Protein AF-F2TGW9-F1 (afdb_monomer)

Foldseek 3Di:
DLDPLLLLVLLVVLLCPDPLADDDPDDDRDDDCQDFVNVVVCVVPDDLQDAPCVVVVVVCVVVVNDDDPPPPDPDDDDDDDDDDDDDPPDPDPDPDPLDADDPPPPDPLPDPQVLVVLLPDDFKDQALVRVLVVQCPDPVLVLFDPSSSVSSSVGQWDADPNRMIGGSRDSSSVSSVRWAFVVHDPPDDDDPQNVPPDPDDSHDPRTDHRVSVVVLVCQLQAAAQEEAEFAPDCPEPCRHPVNCCSRQVNHQCHDNRNNGVVVPSYYYDYDHFPYGPCSTNPSNSSSVVVSNVNSVPVDDD

Radius of gyration: 20.8 Å; Cα contacts (8 Å, |Δi|>4): 393; chains: 1; bounding box: 52×55×51 Å

Mean predicted aligned error: 9.49 Å

Organism: Ajellomyces dermatitidis (strain ATCC 18188 / CBS 674.68) (NCBI:txid653446)

Sequence (301 aa):
MGSTKESYEPFFADVLSNPLTPPIHAIWAPDIANHGQSFQVNEDEIGDEHHWFDRAHDIMTKLGLRAPPASRSLAPAHFPRHRAHGTRAGDGISLEELKALGVPEQGLVRSTNIGFSVALMRDRWESREAAERHMRRSKYYSQFDPRVLAQTLRYEFRDMPDGSVKLATPRYQQAQLFMRAAPPMKGYPVREDYATRAQESLIAPGFYRGEPAKIKEYLPGIHCKTLYVWTAEDKSMLSTESYRSRVVGKTGTGLGGAGGEGTGQVKEVFVAAGAHALPFLEPRGTAGVVATWLGEELKPS

Solvent-accessible surface area (backbone atoms only — not comparable to full-atom values): 18092 Å² total; per-residue (Å²): 130,90,71,42,55,63,28,44,47,54,19,53,50,36,26,74,69,34,90,46,34,61,93,76,91,77,85,87,73,78,54,50,68,60,27,30,69,36,19,66,77,30,63,92,72,64,78,91,79,81,56,78,65,57,51,54,52,50,52,29,54,74,72,66,52,69,72,78,78,85,72,89,66,95,76,84,83,90,82,82,91,78,82,82,80,86,73,88,70,71,89,71,87,74,90,69,86,78,57,67,94,66,84,65,74,90,81,79,87,77,86,82,55,60,29,57,59,36,52,69,47,88,48,70,33,77,27,63,69,57,41,47,56,51,45,61,69,31,79,79,52,58,57,33,32,71,65,21,40,52,35,31,68,64,57,45,50,37,83,41,98,85,58,25,25,30,41,29,42,46,39,64,55,57,14,40,80,58,38,40,60,45,73,65,56,92,93,56,82,84,51,70,54,69,78,71,40,72,91,73,68,96,51,60,90,57,35,41,76,42,58,49,61,54,52,61,72,47,29,20,51,38,57,61,78,42,80,46,82,37,34,63,38,80,86,24,92,88,40,36,68,78,56,45,55,58,52,58,73,34,28,6,62,36,89,78,22,49,44,10,53,93,66,70,29,32,48,76,50,71,36,91,31,101,45,78,60,39,54,35,45,33,18,59,59,47,17,48,58,50,16,48,49,45,34,65,76,66,54,85,127

Secondary structure (DSSP, 8-state):
----GGGGHHHHHHHHH-TTSPPP-----PPPTTSHHHHHHSTTT--S---HHHHHHHHHHHTT-PPPP-------S------------------------PPPSTT--SS--HHHHHHTS--EESSHHHHHHHHHH-TTTTTS-HHHHHHHHHHSEEE-TTS-EEESS-HHHHHHTT-EESSPPTTS---HHHHT--SS-SSPTTEE--HHHHHHHHGGG--S-EEEEEES-TT-TTS-HHHHHHHHTTTT-STTS--TGGGTSEEEEEE--SSS-HHHH-HHHHHHHHHHHHHHHT---

Nearest PDB structures (foldseek):
  7dbi-assembly1_D  TM=7.508E-01  e=6.065E-12  Penicillium brevicompactum
  7dbl-assembly1_B  TM=7.425E-01  e=1.200E-11  Penicillium brevicompactum
  7dbl-assembly2_D  TM=7.468E-01  e=2.511E-11  Penicillium brevicompactum
  2y6v-assembly1_A  TM=6.708E-01  e=2.295E-06  Saccharomyces cerevisiae
  2y6v-assembly1_B  TM=6.570E-01  e=7.151E-06  Saccharomyces cerevisiae

Structure (mmCIF, N/CA/C/O backbone):
data_AF-F2TGW9-F1
#
_entry.id   AF-F2TGW9-F1
#
loop_
_atom_site.group_PDB
_atom_site.id
_atom_site.type_symbol
_atom_site.label_atom_id
_atom_site.label_alt_id
_atom_site.label_comp_id
_atom_site.label_asym_id
_atom_site.label_entity_id
_atom_site.label_seq_id
_atom_site.pdbx_PDB_ins_code
_atom_site.Cartn_x
_atom_site.Cartn_y
_atom_site.Cartn_z
_atom_site.occupancy
_atom_site.B_iso_or_equiv
_atom_site.auth_seq_id
_atom_site.auth_comp_id
_atom_site.auth_asym_id
_atom_site.auth_atom_id
_atom_site.pdbx_PDB_model_num
ATOM 1 N N . MET A 1 1 ? 8.415 -4.585 -6.786 1.00 53.94 1 MET A N 1
ATOM 2 C CA . MET A 1 1 ? 7.638 -4.719 -5.541 1.00 53.94 1 MET A CA 1
ATOM 3 C C . MET A 1 1 ? 6.454 -5.597 -5.883 1.00 53.94 1 MET A C 1
ATOM 5 O O . MET A 1 1 ? 5.859 -5.356 -6.923 1.00 53.94 1 MET A O 1
ATOM 9 N N . GLY A 1 2 ? 6.198 -6.643 -5.097 1.00 53.03 2 GLY A N 1
ATOM 10 C CA . GLY A 1 2 ? 5.069 -7.551 -5.312 1.00 53.03 2 GLY A CA 1
ATOM 11 C C . GLY A 1 2 ? 3.818 -6.894 -4.763 1.00 53.03 2 GLY A C 1
ATOM 12 O O . GLY A 1 2 ? 3.639 -6.867 -3.550 1.00 53.03 2 GLY A O 1
ATOM 13 N N . SER A 1 3 ? 3.031 -6.258 -5.617 1.00 64.62 3 SER A N 1
ATOM 14 C CA . SER A 1 3 ? 1.910 -5.406 -5.202 1.00 64.62 3 SER A CA 1
ATOM 15 C C . SER A 1 3 ? 0.720 -5.489 -6.153 1.00 64.62 3 SER A C 1
ATOM 17 O O . SER A 1 3 ? -0.140 -4.613 -6.135 1.00 64.62 3 SER A O 1
ATOM 19 N N . THR A 1 4 ? 0.659 -6.542 -6.966 1.00 84.56 4 THR A N 1
ATOM 20 C CA . THR A 1 4 ? -0.590 -6.975 -7.597 1.00 84.56 4 THR A CA 1
ATOM 21 C C . THR A 1 4 ? -1.661 -7.222 -6.537 1.00 84.56 4 THR A C 1
ATOM 23 O O . THR A 1 4 ? -1.374 -7.720 -5.442 1.00 84.56 4 THR A O 1
ATOM 26 N N . LYS A 1 5 ? -2.905 -6.840 -6.841 1.00 88.94 5 LYS A N 1
ATOM 27 C CA . LYS A 1 5 ? -4.049 -7.028 -5.936 1.00 88.94 5 LYS A CA 1
ATOM 28 C C . LYS A 1 5 ? -4.193 -8.483 -5.466 1.00 88.94 5 LYS A C 1
ATOM 30 O O . LYS A 1 5 ? -4.553 -8.713 -4.315 1.00 88.94 5 LYS A O 1
ATOM 35 N N . GLU A 1 6 ? -3.846 -9.458 -6.306 1.00 93.50 6 GLU A N 1
ATOM 36 C CA . GLU A 1 6 ? -3.958 -10.889 -6.018 1.00 93.50 6 GLU A CA 1
ATOM 37 C C . GLU A 1 6 ? -3.010 -11.345 -4.899 1.00 93.50 6 GLU A C 1
ATOM 39 O O . GLU A 1 6 ? -3.312 -12.290 -4.171 1.00 93.50 6 GLU A O 1
ATOM 44 N N . SER A 1 7 ? -1.897 -10.638 -4.671 1.00 91.62 7 SER A N 1
ATOM 45 C CA . SER A 1 7 ? -1.008 -10.912 -3.533 1.00 91.62 7 SER A CA 1
ATOM 46 C C . SER A 1 7 ? -1.682 -10.690 -2.172 1.00 91.62 7 SER A C 1
ATOM 48 O O . SER A 1 7 ? -1.202 -11.212 -1.168 1.00 91.62 7 SER A O 1
ATOM 50 N N . TYR A 1 8 ? -2.809 -9.972 -2.119 1.00 92.38 8 TYR A N 1
ATOM 51 C CA . TYR A 1 8 ? -3.613 -9.807 -0.904 1.00 92.38 8 TYR A CA 1
ATOM 52 C C . TYR A 1 8 ? -4.640 -10.932 -0.692 1.00 92.38 8 TYR A C 1
ATOM 54 O O . TYR A 1 8 ? -5.219 -11.018 0.392 1.00 92.38 8 TYR A O 1
ATOM 62 N N . GLU A 1 9 ? -4.873 -11.814 -1.674 1.00 94.94 9 GLU A N 1
ATOM 63 C CA . GLU A 1 9 ? -5.861 -12.900 -1.559 1.00 94.94 9 GLU A CA 1
ATOM 64 C C . GLU A 1 9 ? -5.664 -13.780 -0.315 1.00 94.94 9 GLU A C 1
ATOM 66 O O . GLU A 1 9 ? -6.662 -14.073 0.343 1.00 94.94 9 GLU A O 1
ATOM 71 N N . PRO A 1 10 ? -4.435 -14.174 0.086 1.00 97.06 10 PRO A N 1
ATOM 72 C CA . PRO A 1 10 ? -4.249 -14.971 1.299 1.00 97.06 10 PRO A CA 1
ATOM 73 C C . PRO A 1 10 ? -4.684 -14.242 2.573 1.00 97.06 10 PRO A C 1
ATOM 75 O O . PRO A 1 10 ? -5.285 -14.860 3.447 1.00 97.06 10 PRO A O 1
ATOM 78 N N . PHE A 1 11 ? -4.430 -12.933 2.661 1.00 95.38 11 PHE A N 1
ATOM 79 C CA . PHE A 1 11 ? -4.911 -12.106 3.767 1.00 95.38 11 PHE A CA 1
ATOM 80 C C . PHE A 1 11 ? -6.444 -12.053 3.786 1.00 95.38 11 PHE A C 1
ATOM 82 O O . PHE A 1 11 ? -7.049 -12.309 4.825 1.00 95.38 11 PHE A O 1
ATOM 89 N N . PHE A 1 12 ? -7.089 -11.798 2.642 1.00 94.81 12 PHE A N 1
ATOM 90 C CA . PHE A 1 12 ? -8.553 -11.771 2.568 1.00 94.81 12 PHE A CA 1
ATOM 91 C C . PHE A 1 12 ? -9.186 -13.133 2.868 1.00 94.81 12 PHE A C 1
ATOM 93 O O . PHE A 1 12 ? -10.204 -13.190 3.555 1.00 94.81 12 PHE A O 1
ATOM 100 N N . ALA A 1 13 ? -8.578 -14.228 2.408 1.00 97.12 13 ALA A N 1
ATOM 101 C CA . ALA A 1 13 ? -9.020 -15.581 2.729 1.00 97.12 13 ALA A CA 1
ATOM 102 C C . ALA A 1 13 ? -8.954 -15.845 4.243 1.00 97.12 13 ALA A C 1
ATOM 104 O O . ALA A 1 13 ? -9.907 -16.371 4.822 1.00 97.12 13 ALA A O 1
ATOM 105 N N . ASP A 1 14 ? -7.870 -15.425 4.900 1.00 97.31 14 ASP A N 1
ATOM 106 C CA . ASP A 1 14 ? -7.730 -15.554 6.350 1.00 97.31 14 ASP A CA 1
ATOM 107 C C . ASP A 1 14 ? -8.755 -14.672 7.097 1.00 97.31 14 ASP A C 1
ATOM 109 O O . ASP A 1 14 ? -9.332 -15.135 8.079 1.00 97.31 14 ASP A O 1
ATOM 113 N N . VAL A 1 15 ? -9.067 -13.457 6.614 1.00 94.12 15 VAL A N 1
ATOM 114 C CA . VAL A 1 15 ? -10.134 -12.607 7.189 1.00 94.12 15 VAL A CA 1
ATOM 115 C C . VAL A 1 15 ? -11.498 -13.285 7.057 1.00 94.12 15 VAL A C 1
ATOM 117 O O . VAL A 1 15 ? -12.213 -13.413 8.045 1.00 94.12 15 VAL A O 1
ATOM 120 N N . LEU A 1 16 ? -11.858 -13.755 5.861 1.00 94.69 16 LEU A N 1
ATOM 121 C CA . LEU A 1 16 ? -13.160 -14.378 5.586 1.00 94.69 16 LEU A CA 1
ATOM 122 C C . LEU A 1 16 ? -13.377 -15.688 6.352 1.00 94.69 16 LEU A C 1
ATOM 124 O O . LEU A 1 16 ? -14.510 -16.026 6.680 1.00 94.69 16 LEU A O 1
ATOM 128 N N . SER A 1 17 ? -12.304 -16.432 6.625 1.00 96.88 17 SER A N 1
ATOM 129 C CA . SER A 1 17 ? -12.369 -17.689 7.381 1.00 96.88 17 SER A CA 1
ATOM 130 C C . SER A 1 17 ? -12.358 -17.504 8.901 1.00 96.88 17 SER A C 1
ATOM 132 O O . SER A 1 17 ? -12.594 -18.465 9.635 1.00 96.88 17 SER A O 1
ATOM 134 N N . ASN A 1 18 ? -12.072 -16.295 9.393 1.00 97.06 18 ASN A N 1
ATOM 135 C CA . ASN A 1 18 ? -11.976 -16.046 10.822 1.00 97.06 18 ASN A CA 1
ATOM 136 C C . ASN A 1 18 ? -13.379 -15.984 11.460 1.00 97.06 18 ASN A C 1
ATOM 138 O O . ASN A 1 18 ? -14.214 -15.199 11.012 1.00 97.06 18 ASN A O 1
ATOM 142 N N . PRO A 1 19 ? -13.650 -16.749 12.535 1.00 95.81 19 PRO A N 1
ATOM 143 C CA . PRO A 1 19 ? -14.971 -16.803 13.167 1.00 95.81 19 PRO A CA 1
ATOM 144 C C . PRO A 1 19 ? -15.419 -15.489 13.824 1.00 95.81 19 PRO A C 1
ATOM 146 O O . PRO A 1 19 ? -16.600 -15.343 14.128 1.00 95.81 19 PRO A O 1
ATOM 149 N N . LEU A 1 20 ? -14.501 -14.550 14.076 1.00 94.38 20 LEU A N 1
ATOM 150 C CA . LEU A 1 20 ? -14.826 -13.222 14.604 1.00 94.38 20 LEU A CA 1
ATOM 151 C C . LEU A 1 20 ? -15.256 -12.245 13.506 1.00 94.38 20 LEU A C 1
ATOM 153 O O . LEU A 1 20 ? -15.840 -11.208 13.816 1.00 94.38 20 LEU A O 1
ATOM 157 N N . THR A 1 21 ? -14.982 -12.558 12.239 1.00 91.31 21 THR A N 1
ATOM 158 C CA . THR A 1 21 ? -15.312 -11.675 11.124 1.00 91.31 21 THR A CA 1
ATOM 159 C C . THR A 1 21 ? -16.830 -11.638 10.919 1.00 91.31 21 THR A C 1
ATOM 161 O O . THR A 1 21 ? -17.446 -12.683 10.694 1.00 91.31 21 THR A O 1
ATOM 164 N N . PRO A 1 22 ? -17.462 -10.451 10.966 1.00 88.81 22 PRO A N 1
ATOM 165 C CA . PRO A 1 22 ? -18.878 -10.311 10.650 1.00 88.81 22 PRO A CA 1
ATOM 166 C C . PRO A 1 22 ? -19.139 -10.641 9.169 1.00 88.81 22 PRO A C 1
ATOM 168 O O . PRO A 1 22 ? -18.211 -10.608 8.361 1.00 88.81 22 PRO A O 1
ATOM 171 N N . PRO A 1 23 ? -20.390 -10.926 8.764 1.00 88.44 23 PRO A N 1
ATOM 172 C CA . PRO A 1 23 ? -20.702 -11.229 7.369 1.00 88.44 23 PRO A CA 1
ATOM 173 C C . PRO A 1 23 ? -20.221 -10.132 6.405 1.00 88.44 23 PRO A C 1
ATOM 175 O O . PRO A 1 23 ? -20.710 -9.003 6.433 1.00 88.44 23 PRO A O 1
ATOM 178 N N . ILE A 1 24 ? -19.281 -10.479 5.522 1.00 85.06 24 ILE A N 1
ATOM 179 C CA . ILE A 1 24 ? -18.771 -9.586 4.476 1.00 85.06 24 ILE A CA 1
ATOM 180 C C . ILE A 1 24 ? -19.593 -9.801 3.204 1.00 85.06 24 ILE A C 1
ATOM 182 O O . ILE A 1 24 ? -19.624 -10.898 2.652 1.00 85.06 24 ILE A O 1
ATOM 186 N N . HIS A 1 25 ? -20.247 -8.743 2.719 1.00 85.38 25 HIS A N 1
ATOM 187 C CA . HIS A 1 25 ? -21.047 -8.804 1.492 1.00 85.38 25 HIS A CA 1
ATOM 188 C C . HIS A 1 25 ? -20.189 -8.805 0.219 1.00 85.38 25 HIS A C 1
ATOM 190 O O . HIS A 1 25 ? -20.498 -9.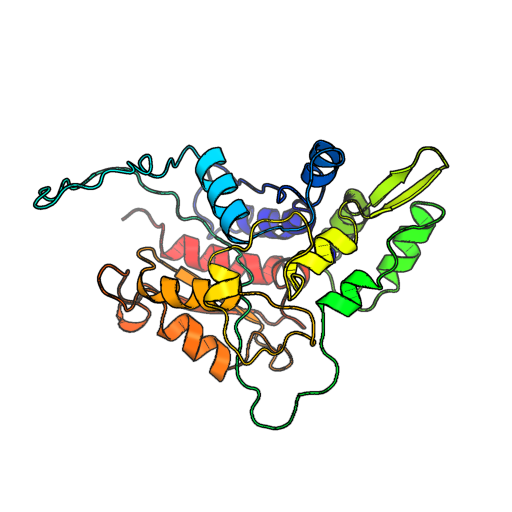509 -0.738 1.00 85.38 25 HIS A O 1
ATOM 196 N N . ALA A 1 26 ? -19.127 -7.998 0.194 1.00 84.75 26 ALA A N 1
ATOM 197 C CA . ALA A 1 26 ? -18.250 -7.858 -0.960 1.00 84.75 26 ALA A CA 1
ATOM 198 C C . ALA A 1 26 ? -16.854 -7.388 -0.537 1.00 84.75 26 ALA A C 1
ATOM 200 O O . ALA A 1 26 ? -16.713 -6.628 0.421 1.00 84.75 26 ALA A O 1
ATOM 201 N N . ILE A 1 27 ? -15.842 -7.794 -1.305 1.00 83.31 27 ILE A N 1
ATOM 202 C CA . ILE A 1 27 ? -14.477 -7.266 -1.236 1.00 83.31 27 ILE A CA 1
ATOM 203 C C . ILE A 1 27 ? -14.155 -6.663 -2.602 1.00 83.31 27 ILE A C 1
ATOM 205 O O . ILE A 1 27 ? -14.292 -7.328 -3.628 1.00 83.31 27 ILE A O 1
ATOM 209 N N . TRP A 1 28 ? -13.718 -5.405 -2.610 1.00 83.88 28 TRP A N 1
ATOM 210 C CA . TRP A 1 28 ? -13.276 -4.705 -3.814 1.00 83.88 28 TRP A CA 1
ATOM 211 C C . TRP A 1 28 ? -11.774 -4.445 -3.718 1.00 83.88 28 TRP A C 1
ATOM 213 O O . TRP A 1 28 ? -11.335 -3.708 -2.840 1.00 83.88 28 TRP A O 1
ATOM 223 N N . ALA A 1 29 ? -10.992 -5.023 -4.630 1.00 85.31 29 ALA A N 1
ATOM 224 C CA . ALA A 1 29 ? -9.537 -4.864 -4.675 1.00 85.31 29 ALA A CA 1
ATOM 225 C C . ALA A 1 29 ? -9.087 -4.394 -6.072 1.00 85.31 29 ALA A C 1
ATOM 227 O O . ALA A 1 29 ? -8.667 -5.212 -6.885 1.00 85.31 29 ALA A O 1
ATOM 228 N N . PRO A 1 30 ? -9.242 -3.105 -6.425 1.00 85.88 30 PRO A N 1
ATOM 229 C CA . PRO A 1 30 ? -8.815 -2.600 -7.727 1.00 85.88 30 PRO A CA 1
ATOM 230 C C . PRO A 1 30 ? -7.295 -2.381 -7.797 1.00 85.88 30 PRO A C 1
ATOM 232 O O . PRO A 1 30 ? -6.677 -1.892 -6.848 1.00 85.88 30 PRO A O 1
ATOM 235 N N . ASP A 1 31 ? -6.704 -2.658 -8.961 1.00 87.50 31 ASP A N 1
ATOM 236 C CA . ASP A 1 31 ? -5.364 -2.164 -9.293 1.00 87.50 31 ASP A CA 1
ATOM 237 C C . ASP A 1 31 ? -5.425 -0.654 -9.583 1.00 87.50 31 ASP A C 1
ATOM 239 O O . ASP A 1 31 ? -6.366 -0.178 -10.224 1.00 87.50 31 ASP A O 1
ATOM 243 N N . ILE A 1 32 ? -4.399 0.098 -9.165 1.00 86.81 32 ILE A N 1
ATOM 244 C CA . ILE A 1 32 ? -4.218 1.507 -9.581 1.00 86.81 32 ILE A CA 1
ATOM 245 C C . ILE A 1 32 ? -4.069 1.560 -11.096 1.00 86.81 32 ILE A C 1
ATOM 247 O O . ILE A 1 32 ? -3.494 0.636 -11.659 1.00 86.81 32 ILE A O 1
ATOM 251 N N . ALA A 1 33 ? -4.474 2.657 -11.739 1.00 89.88 33 ALA A N 1
ATOM 252 C CA . ALA A 1 33 ? -4.347 2.866 -13.183 1.00 89.88 33 ALA A CA 1
ATOM 253 C C . ALA A 1 33 ? -2.997 2.418 -13.787 1.00 89.88 33 ALA A C 1
ATOM 255 O O . ALA A 1 33 ? -2.982 1.853 -14.876 1.00 89.88 33 ALA A O 1
ATOM 256 N N . ASN A 1 34 ? -1.879 2.602 -13.077 1.00 90.00 34 ASN A N 1
ATOM 257 C CA . ASN A 1 34 ? -0.539 2.225 -13.536 1.00 90.00 34 ASN A CA 1
ATOM 258 C C . ASN A 1 34 ? 0.051 0.958 -12.904 1.00 90.00 34 ASN A C 1
ATOM 260 O O . ASN A 1 34 ? 1.260 0.754 -13.000 1.00 90.00 34 ASN A O 1
ATOM 264 N N . HIS A 1 35 ? -0.759 0.129 -12.246 1.00 89.94 35 HIS A N 1
ATOM 265 C CA . HIS A 1 35 ? -0.331 -1.114 -11.601 1.00 89.94 35 HIS A CA 1
ATOM 266 C C . HIS A 1 35 ? -1.027 -2.340 -12.191 1.00 89.94 35 HIS A C 1
ATOM 268 O O . HIS A 1 35 ? -2.149 -2.262 -12.688 1.00 89.94 35 HIS A O 1
ATOM 274 N N . GLY A 1 36 ? -0.347 -3.483 -12.111 1.00 91.06 36 GLY A N 1
ATOM 275 C CA . GLY A 1 36 ? -0.908 -4.802 -12.381 1.00 91.06 36 GLY A CA 1
ATOM 276 C C . GLY A 1 36 ? -1.614 -4.890 -13.731 1.00 91.06 36 GLY A C 1
ATOM 277 O O . GLY A 1 36 ? -1.047 -4.558 -14.773 1.00 91.06 36 GLY A O 1
ATOM 278 N N . GLN A 1 37 ? -2.863 -5.348 -13.707 1.00 92.31 37 GLN A N 1
ATOM 279 C CA . GLN A 1 37 ? -3.674 -5.490 -14.916 1.00 92.31 37 GLN A CA 1
ATOM 280 C C . GLN A 1 37 ? -4.167 -4.142 -15.451 1.00 92.31 37 GLN A C 1
ATOM 282 O O . GLN A 1 37 ? -4.285 -3.984 -16.663 1.00 92.31 37 GLN A O 1
ATOM 287 N N . SER A 1 38 ? -4.407 -3.158 -14.579 1.00 92.75 38 SER A N 1
ATOM 288 C CA . SER A 1 38 ? -4.806 -1.809 -15.002 1.00 92.75 38 SER A CA 1
ATOM 289 C C . SER A 1 38 ? -3.739 -1.157 -15.882 1.00 92.75 38 SER A C 1
ATOM 291 O O . SER A 1 38 ? -4.083 -0.567 -16.900 1.00 92.75 38 SER A O 1
ATOM 293 N N . PHE A 1 39 ? -2.448 -1.337 -15.567 1.00 92.44 39 PHE A N 1
ATOM 294 C CA . PHE A 1 39 ? -1.375 -0.845 -16.437 1.00 92.44 39 PHE A CA 1
ATOM 295 C C . PHE A 1 39 ? -1.469 -1.428 -17.851 1.00 92.44 39 PHE A C 1
ATOM 297 O O . PHE A 1 39 ? -1.282 -0.697 -18.810 1.00 92.44 39 PHE A O 1
ATOM 304 N N . GLN A 1 40 ? -1.765 -2.723 -17.990 1.00 92.00 40 GLN A N 1
ATOM 305 C CA . GLN A 1 40 ? -1.819 -3.377 -19.304 1.00 92.00 40 GLN A CA 1
ATOM 306 C C . GLN A 1 40 ? -2.934 -2.806 -20.180 1.00 92.00 40 GLN A C 1
ATOM 308 O O . GLN A 1 40 ? -2.757 -2.670 -21.383 1.00 92.00 40 GLN A O 1
ATOM 313 N N . VAL A 1 41 ? -4.072 -2.458 -19.575 1.00 94.44 41 VAL A N 1
ATOM 314 C CA . VAL A 1 41 ? -5.188 -1.825 -20.290 1.00 94.44 41 VAL A CA 1
ATOM 315 C C . VAL A 1 41 ? -4.869 -0.371 -20.645 1.00 94.44 41 VAL A C 1
ATOM 317 O O . VAL A 1 41 ? -5.320 0.114 -21.674 1.00 94.44 41 VAL A O 1
ATOM 320 N N . ASN A 1 42 ? -4.068 0.305 -19.820 1.00 94.94 42 ASN A N 1
ATOM 321 C CA . ASN A 1 42 ? -3.725 1.715 -19.992 1.00 94.94 42 ASN A CA 1
ATOM 322 C C . ASN A 1 42 ? -2.364 1.936 -20.671 1.00 94.94 42 ASN A C 1
ATOM 324 O O . ASN A 1 42 ? -1.909 3.073 -20.715 1.00 94.94 42 ASN A O 1
ATOM 328 N N . GLU A 1 43 ? -1.674 0.896 -21.152 1.00 92.62 43 GLU A N 1
ATOM 329 C CA . GLU A 1 43 ? -0.256 0.990 -21.545 1.00 92.62 43 GLU A CA 1
ATOM 330 C C . GLU A 1 43 ? -0.006 2.072 -22.608 1.00 92.62 43 GLU A C 1
ATOM 332 O O . GLU A 1 43 ? 1.007 2.767 -22.538 1.00 92.62 43 GLU A O 1
ATOM 337 N N . ASP A 1 44 ? -0.959 2.265 -23.520 1.00 94.00 44 ASP A N 1
ATOM 338 C CA . ASP A 1 44 ? -0.876 3.244 -24.610 1.00 94.00 44 ASP A CA 1
ATOM 339 C C . ASP A 1 44 ? -1.310 4.671 -24.209 1.00 94.00 44 ASP A C 1
ATOM 341 O O . ASP A 1 44 ? -1.083 5.620 -24.961 1.00 94.00 44 ASP A O 1
ATOM 345 N N . GLU A 1 45 ? -1.921 4.847 -23.032 1.00 92.38 45 GLU A N 1
ATOM 346 C CA . GLU A 1 45 ? -2.488 6.127 -22.568 1.00 92.38 45 GLU A CA 1
ATOM 347 C C . GLU A 1 45 ? -1.846 6.653 -21.274 1.00 92.38 45 GLU A C 1
ATOM 349 O O . GLU A 1 45 ? -1.937 7.844 -20.962 1.00 92.38 45 GLU A O 1
ATOM 354 N N . ILE A 1 46 ? -1.216 5.777 -20.489 1.00 90.75 46 ILE A N 1
ATOM 355 C CA . ILE A 1 46 ? -0.747 6.087 -19.142 1.00 90.75 46 ILE A CA 1
ATOM 356 C C . ILE A 1 46 ? 0.424 7.080 -19.175 1.00 90.75 46 ILE A C 1
ATOM 358 O O . ILE A 1 46 ? 1.445 6.864 -19.824 1.00 90.75 46 ILE A O 1
ATOM 362 N N . GLY A 1 47 ? 0.275 8.190 -18.451 1.00 87.44 47 GLY A N 1
ATOM 363 C CA . GLY A 1 47 ? 1.302 9.229 -18.360 1.00 87.44 47 GLY A CA 1
ATOM 364 C C . GLY A 1 47 ? 2.397 8.930 -17.332 1.00 87.44 47 GLY A C 1
ATOM 365 O O . GLY A 1 47 ? 2.424 7.880 -16.690 1.00 87.44 47 GLY A O 1
ATOM 366 N N . ASP A 1 48 ? 3.282 9.906 -17.121 1.00 82.81 48 ASP A N 1
ATOM 367 C CA . ASP A 1 48 ? 4.411 9.789 -16.184 1.00 82.81 48 ASP A CA 1
ATOM 368 C C . ASP A 1 48 ? 4.238 10.577 -14.870 1.00 82.81 48 ASP A C 1
ATOM 370 O O . ASP A 1 48 ? 5.151 10.643 -14.041 1.00 82.81 48 ASP A O 1
ATOM 374 N N . GLU A 1 49 ? 3.077 11.205 -14.659 1.00 79.75 49 GLU A N 1
ATOM 375 C CA . GLU A 1 49 ? 2.798 12.042 -13.485 1.00 79.75 49 GLU A CA 1
ATOM 376 C C . GLU A 1 49 ? 1.586 11.564 -12.673 1.00 79.75 49 GLU A C 1
ATOM 378 O O . GLU A 1 49 ? 0.585 12.272 -12.517 1.00 79.75 49 GLU A O 1
ATOM 383 N N . HIS A 1 50 ? 1.708 10.366 -12.100 1.00 80.19 50 HIS A N 1
ATOM 384 C CA . HIS A 1 50 ? 0.714 9.799 -11.188 1.00 80.19 50 HIS A CA 1
ATOM 385 C C . HIS A 1 50 ? 0.642 10.547 -9.859 1.00 80.19 50 HIS A C 1
ATOM 387 O O . HIS A 1 50 ? 1.657 10.701 -9.166 1.00 80.19 50 HIS A O 1
ATOM 393 N N . HIS A 1 51 ? -0.571 10.916 -9.449 1.00 81.69 51 HIS A N 1
ATOM 394 C CA . HIS A 1 51 ? -0.855 11.548 -8.165 1.00 81.69 51 HIS A CA 1
ATOM 395 C C . HIS A 1 51 ? -1.631 10.588 -7.248 1.00 81.69 51 HIS A C 1
ATOM 397 O O . HIS A 1 51 ? -2.542 9.898 -7.700 1.00 81.69 51 HIS A O 1
ATOM 403 N N . TRP A 1 52 ? -1.285 10.509 -5.956 1.00 82.19 52 TRP A N 1
ATOM 404 C CA . TRP A 1 52 ? -1.884 9.493 -5.063 1.00 82.19 52 TRP A CA 1
ATOM 405 C C . TRP A 1 52 ? -3.395 9.677 -4.888 1.00 82.19 52 TRP A C 1
ATOM 407 O O . TRP A 1 52 ? -4.122 8.697 -4.756 1.00 82.19 52 TRP A O 1
ATOM 417 N N . PHE A 1 53 ? -3.875 10.920 -4.941 1.00 83.38 53 PHE A N 1
ATOM 418 C CA . PHE A 1 53 ? -5.302 11.212 -4.809 1.00 83.38 53 PHE A CA 1
ATOM 419 C C . PHE A 1 53 ? -6.122 10.834 -6.051 1.00 83.38 53 PHE A C 1
ATOM 421 O O . PHE A 1 53 ? -7.329 10.652 -5.921 1.00 83.38 53 PHE A O 1
ATOM 428 N N . ASP A 1 54 ? -5.498 10.638 -7.221 1.00 83.25 54 ASP A N 1
ATOM 429 C CA . ASP A 1 54 ? -6.213 10.162 -8.416 1.00 83.25 54 ASP A CA 1
ATOM 430 C C . ASP A 1 54 ? -6.803 8.763 -8.139 1.00 83.25 54 ASP A C 1
ATOM 432 O O . ASP A 1 54 ? -7.970 8.506 -8.418 1.00 83.25 54 ASP A O 1
ATOM 436 N N . ARG A 1 55 ? -6.063 7.915 -7.407 1.00 81.38 55 ARG A N 1
ATOM 437 C CA . ARG A 1 55 ? -6.550 6.611 -6.927 1.00 81.38 55 ARG A CA 1
ATOM 438 C C . ARG A 1 55 ? -7.777 6.730 -6.023 1.00 81.38 55 ARG A C 1
ATOM 440 O O . ARG A 1 55 ? -8.699 5.924 -6.126 1.00 81.38 55 ARG A O 1
ATOM 447 N N . ALA A 1 56 ? -7.787 7.706 -5.115 1.00 78.25 56 ALA A N 1
ATOM 448 C CA . ALA A 1 56 ? -8.936 7.930 -4.243 1.00 78.25 56 ALA A CA 1
ATOM 449 C C . ALA A 1 56 ? -10.173 8.296 -5.080 1.00 78.25 56 ALA A C 1
ATOM 451 O O . ALA A 1 56 ? -11.256 7.765 -4.844 1.00 78.25 56 ALA A O 1
ATOM 452 N N . HIS A 1 57 ? -10.009 9.127 -6.114 1.00 82.12 57 HIS A N 1
ATOM 453 C CA . HIS A 1 57 ? -11.083 9.444 -7.056 1.00 82.12 57 HIS A CA 1
ATOM 454 C C . HIS A 1 57 ? -11.554 8.227 -7.865 1.00 82.12 57 HIS A C 1
ATOM 456 O O . HIS A 1 57 ? -12.766 8.064 -8.041 1.00 82.12 57 HIS A O 1
ATOM 462 N N . ASP A 1 58 ? -10.644 7.349 -8.294 1.00 83.19 58 ASP A N 1
ATOM 463 C CA . ASP A 1 58 ? -10.984 6.103 -8.992 1.00 83.19 58 ASP A CA 1
ATOM 464 C C . ASP A 1 58 ? -11.827 5.177 -8.107 1.00 83.19 58 ASP A C 1
ATOM 466 O O . ASP A 1 58 ? -12.870 4.680 -8.537 1.00 83.19 58 ASP A O 1
ATOM 470 N N . ILE A 1 59 ? -11.422 4.987 -6.845 1.00 78.75 59 ILE A N 1
ATOM 471 C CA . ILE A 1 59 ? -12.153 4.167 -5.867 1.00 78.75 59 ILE A CA 1
ATOM 472 C C . ILE A 1 59 ? -13.544 4.752 -5.620 1.00 78.75 59 ILE A C 1
ATOM 474 O O . ILE A 1 59 ? -14.541 4.034 -5.697 1.00 78.75 59 ILE A O 1
ATOM 478 N N . MET A 1 60 ? -13.631 6.059 -5.376 1.00 77.69 60 MET A N 1
ATOM 479 C CA . MET A 1 60 ? -14.904 6.744 -5.146 1.00 77.69 60 MET A CA 1
ATOM 480 C C . MET A 1 60 ? -15.835 6.612 -6.357 1.00 77.69 60 MET A C 1
ATOM 482 O O . MET A 1 60 ? -17.008 6.270 -6.209 1.00 77.69 60 MET A O 1
ATOM 486 N N . THR A 1 61 ? -15.302 6.778 -7.569 1.00 81.00 61 THR A N 1
ATOM 487 C CA . THR A 1 61 ? -16.055 6.595 -8.816 1.00 81.00 61 THR A CA 1
ATOM 488 C C . THR A 1 61 ? -16.530 5.152 -8.977 1.00 81.00 61 THR A C 1
ATOM 490 O O . THR A 1 61 ? -17.700 4.924 -9.290 1.00 81.00 61 THR A O 1
ATOM 493 N N . LYS A 1 62 ? -15.660 4.170 -8.709 1.00 76.44 62 LYS A N 1
ATOM 494 C CA . LYS A 1 62 ? -15.974 2.738 -8.800 1.00 76.44 62 LYS A CA 1
ATOM 495 C C . LYS A 1 62 ? -17.073 2.319 -7.828 1.00 76.44 62 LYS A C 1
ATOM 497 O O . LYS A 1 62 ? -17.934 1.526 -8.199 1.00 76.44 62 LYS A O 1
ATOM 502 N N . LEU A 1 63 ? -17.052 2.859 -6.612 1.00 75.38 63 LEU A N 1
ATOM 503 C CA . LEU A 1 63 ? -18.052 2.594 -5.578 1.00 75.38 63 LEU A CA 1
ATOM 504 C C . LEU A 1 63 ? -19.337 3.421 -5.758 1.00 75.38 63 LEU A C 1
ATOM 506 O O . LEU A 1 63 ? -20.251 3.317 -4.945 1.00 75.38 63 LEU A O 1
ATOM 510 N N . GLY A 1 64 ? -19.423 4.256 -6.801 1.00 75.00 64 GLY A N 1
ATOM 511 C CA . GLY A 1 64 ? -20.569 5.139 -7.033 1.00 75.00 64 GLY A CA 1
ATOM 512 C C . GLY A 1 64 ? -20.677 6.290 -6.025 1.00 75.00 64 GLY A C 1
ATOM 513 O O . GLY A 1 64 ? -21.684 6.997 -5.998 1.00 75.00 64 GLY A O 1
ATOM 514 N N . LEU A 1 65 ? -19.638 6.511 -5.220 1.00 63.16 65 LEU A N 1
ATOM 515 C CA . LEU A 1 65 ? -19.530 7.599 -4.259 1.00 63.16 65 LEU A CA 1
ATOM 516 C C . LEU A 1 65 ? -19.092 8.863 -5.009 1.00 63.16 65 LEU A C 1
ATOM 518 O O . LEU A 1 65 ? -17.928 9.252 -5.006 1.00 63.16 65 LEU A O 1
ATOM 522 N N . ARG A 1 66 ? -20.011 9.506 -5.734 1.00 48.41 66 ARG A N 1
ATOM 523 C CA . ARG A 1 66 ? -19.691 10.777 -6.398 1.00 48.41 66 ARG A CA 1
ATOM 524 C C . ARG A 1 66 ? -19.485 11.866 -5.346 1.00 48.41 66 ARG A C 1
ATOM 526 O O . ARG A 1 66 ? -20.377 12.125 -4.541 1.00 48.41 66 ARG A O 1
ATOM 533 N N . ALA A 1 67 ? -18.344 12.552 -5.403 1.00 46.16 67 ALA A N 1
ATOM 534 C CA . ALA A 1 67 ? -18.245 13.881 -4.812 1.00 46.16 67 ALA A CA 1
ATOM 535 C C . ALA A 1 67 ? -19.325 14.776 -5.456 1.00 46.16 67 ALA A C 1
ATOM 537 O O . ALA A 1 67 ? -19.586 14.622 -6.658 1.00 46.16 67 ALA A O 1
ATOM 538 N N . PRO A 1 68 ? -19.972 15.691 -4.706 1.00 36.06 68 PRO A N 1
ATOM 539 C CA . PRO A 1 68 ? -20.850 16.670 -5.330 1.00 36.06 68 PRO A CA 1
ATOM 540 C C . PRO A 1 68 ? -20.064 17.380 -6.443 1.00 36.06 68 PRO A C 1
ATOM 542 O O . PRO A 1 68 ? -18.875 17.657 -6.251 1.00 36.06 68 PRO A O 1
ATOM 545 N N . PRO A 1 69 ? -20.672 17.620 -7.621 1.00 33.28 69 PRO A N 1
ATOM 546 C CA . PRO A 1 69 ? -19.970 18.255 -8.724 1.00 33.28 69 PRO A CA 1
ATOM 547 C C . PRO A 1 69 ? -19.347 19.551 -8.215 1.00 33.28 69 PRO A C 1
ATOM 549 O O . PRO A 1 69 ? -20.022 20.345 -7.560 1.00 33.28 69 PRO A O 1
ATOM 552 N N . ALA A 1 70 ? -18.055 19.738 -8.489 1.00 37.78 70 ALA A N 1
ATOM 553 C CA . ALA A 1 70 ? -17.356 20.976 -8.192 1.00 37.78 70 ALA A CA 1
ATOM 554 C C . ALA A 1 70 ? -18.017 22.096 -9.004 1.00 37.78 70 ALA A C 1
ATOM 556 O O . ALA A 1 70 ? -17.646 22.371 -10.146 1.00 37.78 70 ALA A O 1
ATOM 557 N N . SER A 1 71 ? -19.044 22.725 -8.438 1.00 32.38 71 SER A N 1
ATOM 558 C CA . SER A 1 71 ? -19.612 23.939 -8.986 1.00 32.38 71 SER A CA 1
ATOM 559 C C . SER A 1 71 ? -18.541 25.013 -8.853 1.00 32.38 71 SER A C 1
ATOM 561 O O . SER A 1 71 ? -18.352 25.592 -7.783 1.00 32.38 71 SER A O 1
ATOM 563 N N . ARG A 1 72 ? -17.821 25.275 -9.948 1.00 34.22 72 ARG A N 1
ATOM 564 C CA . ARG A 1 72 ? -17.173 26.567 -10.177 1.00 34.22 72 ARG A CA 1
ATOM 565 C C . ARG A 1 72 ? -18.273 27.627 -10.119 1.00 34.22 72 ARG A C 1
ATOM 567 O O . ARG A 1 72 ? -18.916 27.899 -11.124 1.00 34.22 72 ARG A O 1
ATOM 574 N N . SER A 1 73 ? -18.521 28.185 -8.942 1.00 27.38 73 SER A N 1
ATOM 575 C CA . SER A 1 73 ? -19.401 29.336 -8.782 1.00 27.38 73 SER A CA 1
ATOM 576 C C . SER A 1 73 ? -18.732 30.347 -7.865 1.00 27.38 73 SER A C 1
ATOM 578 O O . SER A 1 73 ? -18.638 30.157 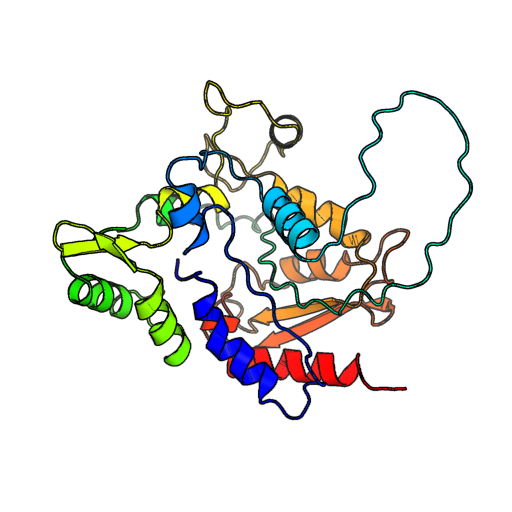-6.656 1.00 27.38 73 SER A O 1
ATOM 580 N N . LEU A 1 74 ? -18.256 31.428 -8.477 1.00 36.41 74 LEU A N 1
ATOM 581 C CA . LEU A 1 74 ? -18.024 32.707 -7.820 1.00 36.41 74 LEU A CA 1
ATOM 582 C C . LEU A 1 74 ? -19.397 33.309 -7.478 1.00 36.41 74 LEU A C 1
ATOM 584 O O . LEU A 1 74 ? -20.044 33.840 -8.374 1.00 36.41 74 LEU A O 1
ATOM 588 N N . ALA A 1 75 ? -19.849 33.223 -6.223 1.00 24.86 75 ALA A N 1
ATOM 589 C CA . ALA A 1 75 ? -20.850 34.137 -5.647 1.00 24.86 75 ALA A CA 1
ATOM 590 C C . ALA A 1 75 ? -20.949 33.988 -4.108 1.00 24.86 75 ALA A C 1
ATOM 592 O O . ALA A 1 75 ? -20.713 32.893 -3.594 1.00 24.86 75 ALA A O 1
ATOM 593 N N . PRO A 1 76 ? -21.279 35.069 -3.369 1.00 33.34 76 PRO A N 1
ATOM 594 C CA . PRO A 1 76 ? -21.174 35.135 -1.913 1.00 33.34 76 PRO A CA 1
ATOM 595 C C . PRO A 1 76 ? -22.429 34.638 -1.169 1.00 33.34 76 PRO A C 1
ATOM 597 O O . PRO A 1 76 ? -23.544 34.762 -1.660 1.00 33.34 76 PRO A O 1
ATOM 600 N N . ALA A 1 77 ? -22.195 34.215 0.080 1.00 27.41 77 ALA A N 1
ATOM 601 C CA . ALA A 1 77 ? -23.128 34.092 1.208 1.00 27.41 77 ALA A CA 1
ATOM 602 C C . ALA A 1 77 ? -24.212 32.982 1.198 1.00 27.41 77 ALA A C 1
ATOM 604 O O . ALA A 1 77 ? -25.035 32.859 0.303 1.00 27.41 77 ALA A O 1
ATOM 605 N N . HIS A 1 78 ? -24.232 32.255 2.325 1.00 27.58 78 HIS A N 1
ATOM 606 C CA . HIS A 1 78 ? -25.324 31.462 2.908 1.00 27.58 78 HIS A CA 1
ATOM 607 C C . HIS A 1 78 ? -25.960 30.334 2.076 1.00 27.58 78 HIS A C 1
ATOM 609 O O . HIS A 1 78 ? -26.938 30.535 1.368 1.00 27.58 78 HIS A O 1
ATOM 615 N N . PHE A 1 79 ? -25.531 29.094 2.352 1.00 22.92 79 PHE A N 1
ATOM 616 C CA . PHE A 1 79 ? -26.376 27.908 2.176 1.00 22.92 79 PHE A CA 1
ATOM 617 C C . PHE A 1 79 ? -26.584 27.185 3.521 1.00 22.92 79 PHE A C 1
ATOM 619 O O . PHE A 1 79 ? -25.607 26.904 4.223 1.00 22.92 79 PHE A O 1
ATOM 626 N N . PRO A 1 80 ? -27.840 26.914 3.924 1.00 23.80 80 PRO A N 1
ATOM 627 C CA . PRO A 1 80 ? -28.162 26.253 5.180 1.00 23.80 80 PRO A CA 1
ATOM 628 C C . PRO A 1 80 ? -27.808 24.761 5.129 1.00 23.80 80 PRO A C 1
ATOM 630 O O . PRO A 1 80 ? -27.894 24.108 4.090 1.00 23.80 80 PRO A O 1
ATOM 633 N N . ARG A 1 81 ? -27.413 24.228 6.292 1.00 28.25 81 ARG A N 1
ATOM 634 C CA . ARG A 1 81 ? -27.094 22.816 6.544 1.00 28.25 81 ARG A CA 1
ATOM 635 C C . ARG A 1 81 ? -28.176 21.888 5.972 1.00 28.25 81 ARG A C 1
ATOM 637 O O . ARG A 1 81 ? -29.225 21.729 6.590 1.00 28.25 81 ARG A O 1
ATOM 644 N N . HIS A 1 82 ? -27.877 21.183 4.883 1.00 23.38 82 HIS A N 1
ATOM 645 C CA . HIS A 1 82 ? -28.601 19.967 4.523 1.00 23.38 82 HIS A CA 1
ATOM 646 C C . HIS A 1 82 ? -27.847 18.753 5.057 1.00 23.38 82 HIS A C 1
ATOM 648 O O . HIS A 1 82 ? -26.827 18.314 4.534 1.00 23.38 82 HIS A O 1
ATOM 654 N N . ARG A 1 83 ? -28.378 18.246 6.170 1.00 25.83 83 ARG A N 1
ATOM 655 C CA . ARG A 1 83 ? -28.069 16.959 6.778 1.00 25.83 83 ARG A CA 1
ATOM 656 C C . ARG A 1 83 ? -28.484 15.862 5.784 1.00 25.83 83 ARG A C 1
ATOM 658 O O . ARG A 1 83 ? -29.662 15.526 5.704 1.00 25.83 83 ARG A O 1
ATOM 665 N N . ALA A 1 84 ? -27.538 15.334 5.009 1.00 23.66 84 ALA A N 1
ATOM 666 C CA . ALA A 1 84 ? -27.751 14.124 4.220 1.00 23.66 84 ALA A CA 1
ATOM 667 C C . ALA A 1 84 ? -27.700 12.920 5.171 1.00 23.66 84 ALA A C 1
ATOM 669 O O . ALA A 1 84 ? -26.638 12.411 5.521 1.00 23.66 84 ALA A O 1
ATOM 670 N N . HIS A 1 85 ? -28.868 12.523 5.669 1.00 23.64 85 HIS A N 1
ATOM 671 C CA . HIS A 1 85 ? -29.053 11.228 6.306 1.00 23.64 85 HIS A CA 1
ATOM 672 C C . HIS A 1 85 ? -28.881 10.110 5.267 1.00 23.64 85 HIS A C 1
ATOM 674 O O . HIS A 1 85 ? -29.481 10.175 4.199 1.00 23.64 85 HIS A O 1
ATOM 680 N N . GLY A 1 86 ? -28.169 9.044 5.642 1.00 23.86 86 GLY A N 1
ATOM 681 C CA . GLY A 1 86 ? -28.552 7.699 5.211 1.00 23.86 86 GLY A CA 1
ATOM 682 C C . GLY A 1 86 ? -27.774 7.067 4.061 1.00 23.86 86 GLY A C 1
ATOM 683 O O . GLY A 1 86 ? -28.382 6.503 3.163 1.00 23.86 86 GLY A O 1
ATOM 684 N N . THR A 1 87 ? -26.450 7.023 4.141 1.00 23.72 87 THR A N 1
ATOM 685 C CA . THR A 1 87 ? -25.707 5.885 3.581 1.00 23.72 87 THR A CA 1
ATOM 686 C C . THR A 1 87 ? -24.808 5.362 4.681 1.00 23.72 87 THR A C 1
ATOM 688 O O . THR A 1 87 ? -23.902 6.068 5.118 1.00 23.72 87 THR A O 1
ATOM 691 N N . ARG A 1 88 ? -25.089 4.143 5.163 1.00 27.41 88 ARG A N 1
ATOM 692 C CA . ARG A 1 88 ? -24.101 3.311 5.859 1.00 27.41 88 ARG A CA 1
ATOM 693 C C . ARG A 1 88 ? -22.956 3.118 4.867 1.00 27.41 88 ARG A C 1
ATOM 695 O O . ARG A 1 88 ? -23.000 2.207 4.047 1.00 27.41 88 ARG A O 1
ATOM 702 N N . ALA A 1 89 ? -22.026 4.069 4.837 1.00 28.11 89 ALA A N 1
ATOM 703 C CA . ALA A 1 89 ? -20.773 3.918 4.130 1.00 28.11 89 ALA A CA 1
ATOM 704 C C . ALA A 1 89 ? -20.132 2.680 4.747 1.00 28.11 89 ALA A C 1
ATOM 706 O O . ALA A 1 89 ? -19.927 2.654 5.958 1.00 28.11 89 ALA A O 1
ATOM 707 N N . GLY A 1 90 ? -19.976 1.625 3.946 1.00 26.45 90 GLY A N 1
ATOM 708 C CA . GLY A 1 90 ? -19.399 0.375 4.417 1.00 26.45 90 GLY A CA 1
ATOM 709 C C . GLY A 1 90 ? -18.091 0.666 5.135 1.00 26.45 90 GLY A C 1
ATOM 710 O O . GLY A 1 90 ? -17.313 1.501 4.669 1.00 26.45 90 GLY A O 1
ATOM 711 N N . ASP A 1 91 ? -17.888 0.012 6.273 1.00 29.16 91 ASP A N 1
ATOM 712 C CA . ASP A 1 91 ? -16.662 0.090 7.054 1.00 29.16 91 ASP A CA 1
ATOM 713 C C . ASP A 1 91 ? -15.511 -0.461 6.204 1.00 29.16 91 ASP A C 1
ATOM 715 O O . ASP A 1 91 ? -15.226 -1.657 6.157 1.00 29.16 91 ASP A O 1
ATOM 719 N N . GLY A 1 92 ? -14.927 0.425 5.403 1.00 25.61 92 GLY A N 1
ATOM 720 C CA . GLY A 1 92 ? -13.860 0.109 4.477 1.00 25.61 92 GLY A CA 1
ATOM 721 C C . GLY A 1 92 ? -12.560 -0.028 5.246 1.00 25.61 92 GLY A C 1
ATOM 722 O O . GLY A 1 92 ? -12.057 0.945 5.802 1.00 25.61 92 GLY A O 1
ATOM 723 N N . ILE A 1 93 ? -11.978 -1.224 5.235 1.00 29.45 93 ILE A N 1
ATOM 724 C CA . ILE A 1 93 ? -10.571 -1.399 5.590 1.00 29.45 93 ILE A CA 1
ATOM 725 C C . ILE A 1 93 ? -9.755 -0.825 4.431 1.00 29.45 93 ILE A C 1
ATOM 727 O O . ILE A 1 93 ? -9.552 -1.483 3.411 1.00 29.45 93 ILE A O 1
ATOM 731 N N . SER A 1 94 ? -9.317 0.424 4.571 1.00 30.52 94 SER A N 1
ATOM 732 C CA . SER A 1 94 ? -8.311 0.999 3.682 1.00 30.52 94 SER A CA 1
ATOM 733 C C . SER A 1 94 ? -6.928 0.615 4.207 1.00 30.52 94 SER A C 1
ATOM 735 O O . SER A 1 94 ? -6.454 1.165 5.199 1.00 30.52 94 SER A O 1
ATOM 737 N N . LEU A 1 95 ? -6.280 -0.360 3.562 1.00 30.84 95 LEU A N 1
ATOM 738 C CA . LEU A 1 95 ? -4.848 -0.615 3.741 1.00 30.84 95 LEU A CA 1
ATOM 739 C C . LEU A 1 95 ? -4.076 0.440 2.944 1.00 30.84 95 LEU A C 1
ATOM 741 O O . LEU A 1 95 ? -3.548 0.173 1.866 1.00 30.84 95 LEU A O 1
ATOM 745 N N . GLU A 1 96 ? -4.057 1.670 3.448 1.00 32.22 96 GLU A N 1
ATOM 746 C CA . GLU A 1 96 ? -3.216 2.718 2.886 1.00 32.22 96 GLU A CA 1
ATOM 747 C C . GLU A 1 96 ? -1.859 2.735 3.588 1.00 32.22 96 GLU A C 1
ATOM 749 O O . GLU A 1 96 ? -1.743 3.029 4.778 1.00 32.22 96 GLU A O 1
ATOM 754 N N . GLU A 1 97 ? -0.803 2.453 2.818 1.00 33.16 97 GLU A N 1
ATOM 755 C CA . GLU A 1 97 ? 0.578 2.737 3.201 1.00 33.16 97 GLU A CA 1
ATOM 756 C C . GLU A 1 97 ? 0.787 4.258 3.239 1.00 33.16 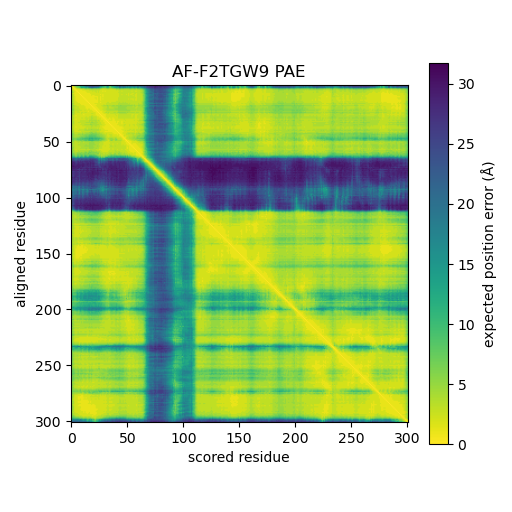97 GLU A C 1
ATOM 758 O O . GLU A 1 97 ? 1.370 4.871 2.340 1.00 33.16 97 GLU A O 1
ATOM 763 N N . LEU A 1 98 ? 0.304 4.902 4.298 1.00 27.27 98 LEU A N 1
ATOM 764 C CA . LEU A 1 98 ? 0.662 6.279 4.583 1.00 27.27 98 LEU A CA 1
ATOM 765 C C . LEU A 1 98 ? 2.122 6.280 5.007 1.00 27.27 98 LEU A C 1
ATOM 767 O O . LEU A 1 98 ? 2.447 5.881 6.121 1.00 27.27 98 LEU A O 1
ATOM 771 N N . LYS A 1 99 ? 3.011 6.708 4.106 1.00 30.17 99 LYS A N 1
ATOM 772 C CA . LYS A 1 99 ? 4.375 7.107 4.460 1.00 30.17 99 LYS A CA 1
ATOM 773 C C . LYS A 1 99 ? 4.354 8.558 4.881 1.00 30.17 99 LYS A C 1
ATOM 775 O O . LYS A 1 99 ? 3.739 9.398 4.236 1.00 30.17 99 LYS A O 1
ATOM 780 N N . ALA A 1 100 ? 5.082 8.868 5.936 1.00 32.34 100 ALA A N 1
ATOM 781 C CA . ALA A 1 100 ? 5.158 10.203 6.469 1.00 32.34 100 ALA A CA 1
ATOM 782 C C . ALA A 1 100 ? 6.611 10.579 6.784 1.00 32.34 100 ALA A C 1
ATOM 784 O O . ALA A 1 100 ? 7.346 9.836 7.421 1.00 32.34 100 ALA A O 1
ATOM 785 N N . LEU A 1 101 ? 7.005 11.785 6.362 1.00 31.97 101 LEU A N 1
ATOM 786 C CA . LEU A 1 101 ? 8.220 12.459 6.822 1.00 31.97 101 LEU A CA 1
ATOM 787 C C . LEU A 1 101 ? 8.229 12.495 8.356 1.00 31.97 101 LEU A C 1
ATOM 789 O O . LEU A 1 101 ? 7.393 13.175 8.959 1.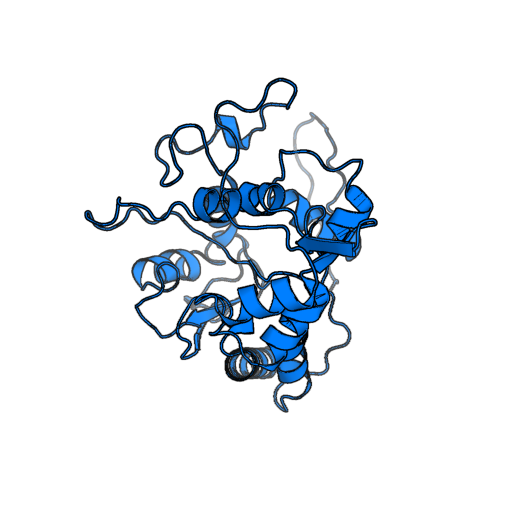00 31.97 101 LEU A O 1
ATOM 793 N N . GLY A 1 102 ? 9.148 11.758 8.966 1.00 32.22 102 GLY A N 1
ATOM 794 C CA . GLY A 1 102 ? 9.761 12.152 10.219 1.00 32.22 102 GLY A CA 1
ATOM 795 C C . GLY A 1 102 ? 11.142 12.684 9.882 1.00 32.22 102 GLY A C 1
ATOM 796 O O . GLY A 1 102 ? 11.866 12.024 9.144 1.00 32.22 102 GLY A O 1
ATOM 797 N N . VAL A 1 103 ? 11.497 13.867 10.386 1.00 32.44 103 VAL A N 1
ATOM 798 C CA . VAL A 1 103 ? 12.910 14.237 10.519 1.00 32.44 103 VAL A CA 1
ATOM 799 C C . VAL A 1 103 ? 13.551 13.084 11.295 1.00 32.44 103 VAL A C 1
ATOM 801 O O . VAL A 1 103 ? 13.071 12.797 12.396 1.00 32.44 103 VAL A O 1
ATOM 804 N N . PRO A 1 104 ? 14.522 12.348 10.725 1.00 37.47 104 PRO A N 1
ATOM 805 C CA . PRO A 1 104 ? 15.278 11.394 11.514 1.00 37.47 104 PRO A CA 1
ATOM 806 C C . PRO A 1 104 ? 15.871 12.170 12.686 1.00 37.47 104 PRO A C 1
ATOM 808 O O . PRO A 1 104 ? 16.435 13.247 12.471 1.00 37.47 104 PRO A O 1
ATOM 811 N N . GLU A 1 105 ? 15.770 11.640 13.906 1.00 38.56 105 GLU A N 1
ATOM 812 C CA . GLU A 1 105 ? 16.746 12.019 14.926 1.00 38.56 105 GLU A CA 1
ATOM 813 C C . GLU A 1 105 ? 18.124 11.908 14.270 1.00 38.56 105 GLU A C 1
ATOM 815 O O . GLU A 1 105 ? 18.411 10.932 13.568 1.00 38.56 105 GLU A O 1
ATOM 820 N N . GLN A 1 106 ? 18.879 13.002 14.344 1.00 33.69 106 GLN A N 1
ATOM 821 C CA . GLN A 1 106 ? 20.098 13.242 13.582 1.00 33.69 106 GLN A CA 1
ATOM 822 C C . GLN A 1 106 ? 20.939 11.960 13.456 1.00 33.69 106 GLN A C 1
ATOM 824 O O . GLN A 1 106 ? 21.488 11.483 14.443 1.00 33.69 106 GLN A O 1
ATOM 829 N N . GLY A 1 1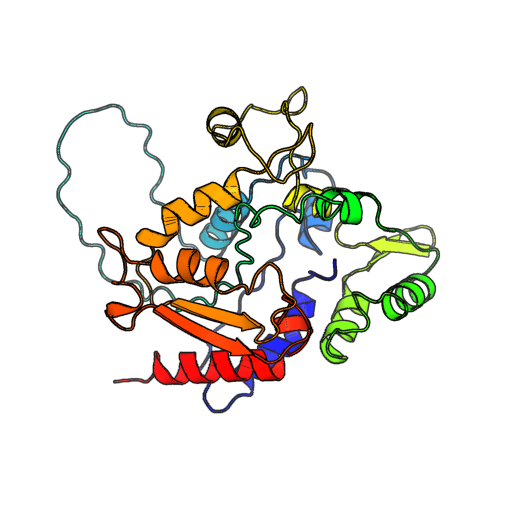07 ? 21.042 11.385 12.248 1.00 35.31 107 GLY A N 1
ATOM 830 C CA . GLY A 1 107 ? 21.920 10.225 12.045 1.00 35.31 107 GLY A CA 1
ATOM 831 C C . GLY A 1 107 ? 21.635 9.291 10.869 1.00 35.31 107 GLY A C 1
ATOM 832 O O . GLY A 1 107 ? 22.574 8.674 10.372 1.00 35.31 107 GLY A O 1
ATOM 833 N N . LEU A 1 108 ? 20.405 9.198 10.348 1.00 34.69 108 LEU A N 1
ATOM 834 C CA . LEU A 1 108 ? 20.084 8.297 9.222 1.00 34.69 108 LEU A CA 1
ATOM 835 C C . LEU A 1 108 ? 19.760 9.042 7.918 1.00 34.69 108 LEU A C 1
ATOM 837 O O . LEU A 1 108 ? 18.694 8.895 7.330 1.00 34.69 108 LEU A O 1
ATOM 841 N N . VAL A 1 109 ? 20.724 9.817 7.418 1.00 35.16 109 VAL A N 1
ATOM 842 C CA . VAL A 1 109 ? 20.715 10.329 6.034 1.00 35.16 109 VAL A CA 1
ATOM 843 C C . VAL A 1 109 ? 21.848 9.665 5.259 1.00 35.16 109 VAL A C 1
ATOM 845 O O . VAL A 1 109 ? 22.810 10.301 4.844 1.00 35.16 109 VAL A O 1
ATOM 848 N N . ARG A 1 110 ? 21.774 8.342 5.095 1.00 33.72 110 ARG A N 1
ATOM 849 C CA . ARG A 1 110 ? 22.595 7.616 4.117 1.00 33.72 110 ARG A CA 1
ATOM 850 C C . ARG A 1 110 ? 21.762 6.498 3.473 1.00 33.72 110 ARG A C 1
ATOM 852 O O . ARG A 1 110 ? 21.571 5.441 4.059 1.00 33.72 110 ARG A O 1
ATOM 859 N N . SER A 1 111 ? 21.330 6.723 2.227 1.00 38.78 111 SER A N 1
ATOM 860 C CA . SER A 1 111 ? 21.046 5.702 1.188 1.00 38.78 111 SER A CA 1
ATOM 861 C C . SER A 1 111 ? 19.700 4.943 1.098 1.00 38.78 111 SER A C 1
ATOM 863 O O . SER A 1 111 ? 19.618 3.988 0.332 1.00 38.78 111 SER A O 1
ATOM 865 N N . THR A 1 112 ? 18.601 5.362 1.731 1.00 51.81 112 THR A N 1
ATOM 866 C CA . THR A 1 112 ? 17.284 4.680 1.598 1.00 51.81 112 THR A CA 1
ATOM 867 C C . THR A 1 112 ? 16.329 5.314 0.574 1.00 51.81 112 THR A C 1
ATOM 869 O O . THR A 1 112 ? 15.124 5.407 0.814 1.00 51.81 112 THR A O 1
ATOM 872 N N . ASN A 1 113 ? 16.810 5.729 -0.605 1.00 69.19 113 ASN A N 1
ATOM 873 C CA . ASN A 1 113 ? 15.889 6.162 -1.663 1.00 69.19 113 ASN A CA 1
ATOM 874 C C . ASN A 1 113 ? 15.263 4.945 -2.371 1.00 69.19 113 ASN A C 1
ATOM 876 O O . ASN A 1 113 ? 15.757 4.466 -3.392 1.00 69.19 113 ASN A O 1
ATOM 880 N N . ILE A 1 114 ? 14.147 4.467 -1.813 1.00 74.94 114 ILE A N 1
ATOM 881 C CA . ILE A 1 114 ? 13.343 3.356 -2.347 1.00 74.94 114 ILE A CA 1
ATOM 882 C C . ILE A 1 114 ? 12.959 3.601 -3.811 1.00 74.94 114 ILE A C 1
ATOM 884 O O . ILE A 1 114 ? 12.960 2.657 -4.596 1.00 74.94 114 ILE A O 1
ATOM 888 N N . GLY A 1 115 ? 12.689 4.851 -4.197 1.00 78.38 115 GLY A N 1
ATOM 889 C CA . GLY A 1 115 ? 12.360 5.201 -5.575 1.00 78.38 115 GLY A CA 1
ATOM 890 C C . GLY A 1 115 ? 13.467 4.824 -6.557 1.00 78.38 115 GLY A C 1
ATOM 891 O O . GLY A 1 115 ? 13.181 4.201 -7.575 1.00 78.38 115 GLY A O 1
ATOM 892 N N . PHE A 1 116 ? 14.731 5.114 -6.235 1.00 82.69 116 PHE A N 1
ATOM 893 C CA . PHE A 1 116 ? 15.860 4.686 -7.069 1.00 82.69 116 PHE A CA 1
ATOM 894 C C . PHE A 1 116 ? 16.068 3.175 -7.042 1.00 82.69 116 PHE A C 1
ATOM 896 O O . PHE A 1 116 ? 16.285 2.579 -8.095 1.00 82.69 116 PHE A O 1
ATOM 903 N N . SER A 1 117 ? 15.959 2.538 -5.873 1.00 82.38 117 SER A N 1
ATOM 904 C CA . SER A 1 117 ? 16.067 1.076 -5.772 1.00 82.38 117 SER A CA 1
ATOM 905 C C . SER A 1 117 ? 15.033 0.365 -6.650 1.00 82.38 117 SER A C 1
ATOM 907 O O . SER A 1 117 ? 15.340 -0.651 -7.267 1.00 82.38 117 SER A O 1
ATOM 909 N N . VAL A 1 118 ? 13.822 0.920 -6.741 1.00 83.50 118 VAL A N 1
ATOM 910 C CA . VAL A 1 118 ? 12.764 0.435 -7.631 1.00 83.50 118 VAL A CA 1
ATOM 911 C C . VAL A 1 118 ? 13.072 0.781 -9.088 1.00 83.50 118 VAL A C 1
ATOM 913 O O . VAL A 1 118 ? 13.025 -0.105 -9.929 1.00 83.50 118 VAL A O 1
ATOM 916 N N . ALA A 1 119 ? 13.467 2.015 -9.409 1.00 85.38 119 ALA A N 1
ATOM 917 C CA . ALA A 1 119 ? 13.784 2.416 -10.785 1.00 85.38 119 ALA A CA 1
ATOM 918 C C . ALA A 1 119 ? 14.921 1.588 -11.413 1.00 85.38 119 ALA A C 1
ATOM 920 O O . ALA A 1 119 ? 14.931 1.349 -12.620 1.00 85.38 119 ALA A O 1
ATOM 921 N N . LEU A 1 120 ? 15.868 1.129 -10.592 1.00 86.50 120 LEU A N 1
ATOM 922 C CA . LEU A 1 120 ? 17.022 0.334 -11.013 1.00 86.50 120 LEU A CA 1
ATOM 923 C C . LEU A 1 120 ? 16.783 -1.178 -10.931 1.00 86.50 120 LEU A C 1
ATOM 925 O O . LEU A 1 120 ? 17.663 -1.952 -11.313 1.00 86.50 120 LEU A O 1
ATOM 929 N N . MET A 1 121 ? 15.616 -1.625 -10.453 1.00 87.25 121 MET A N 1
ATOM 930 C CA . MET A 1 121 ? 15.339 -3.053 -10.334 1.00 87.25 121 MET A CA 1
ATOM 931 C C . MET A 1 121 ? 15.285 -3.729 -11.709 1.00 87.25 121 MET A C 1
ATOM 933 O O . MET A 1 121 ? 14.977 -3.106 -12.731 1.00 87.25 121 MET A O 1
ATOM 937 N N . ARG A 1 122 ? 15.561 -5.036 -11.728 1.00 90.44 122 ARG A N 1
ATOM 938 C CA . ARG A 1 122 ? 15.334 -5.877 -12.904 1.00 90.44 122 ARG A CA 1
ATOM 939 C C . ARG A 1 122 ? 13.832 -6.024 -13.138 1.00 90.44 122 ARG A C 1
ATOM 941 O O . ARG A 1 122 ? 13.102 -6.358 -12.208 1.00 90.44 122 ARG A O 1
ATOM 948 N N . ASP A 1 123 ? 13.399 -5.807 -14.373 1.00 92.88 123 ASP A N 1
ATOM 949 C CA . ASP A 1 123 ? 11.993 -5.872 -14.780 1.00 92.88 123 ASP A CA 1
ATOM 950 C C . ASP A 1 123 ? 11.734 -6.805 -15.971 1.00 92.88 123 ASP A C 1
ATOM 952 O O . ASP A 1 123 ? 10.600 -6.879 -16.439 1.00 92.88 123 ASP A O 1
ATOM 956 N N . ARG A 1 124 ? 12.764 -7.517 -16.453 1.00 95.69 124 ARG A N 1
ATOM 957 C CA . ARG A 1 124 ? 12.681 -8.460 -17.574 1.00 95.69 124 ARG A CA 1
ATOM 958 C C . ARG A 1 124 ? 13.537 -9.709 -17.355 1.00 95.69 124 ARG A C 1
ATOM 960 O O . ARG A 1 124 ? 14.674 -9.630 -16.868 1.00 95.69 124 ARG A O 1
ATOM 967 N N . TRP A 1 125 ? 13.018 -10.855 -17.782 1.00 97.69 125 TRP A N 1
ATOM 968 C CA . TRP A 1 125 ? 13.677 -12.161 -17.735 1.00 97.69 125 TRP A CA 1
ATOM 969 C C . TRP A 1 125 ? 13.426 -12.946 -19.020 1.00 97.69 125 TRP A C 1
ATOM 971 O O . TRP A 1 125 ? 12.430 -12.724 -19.693 1.00 97.69 125 TRP A O 1
ATOM 981 N N . GLU A 1 126 ? 14.337 -13.859 -19.348 1.00 97.88 126 GLU A N 1
ATOM 982 C CA . GLU A 1 126 ? 14.286 -14.691 -20.562 1.00 97.88 126 GLU A CA 1
ATOM 983 C C . GLU A 1 126 ? 13.111 -15.679 -20.587 1.00 97.88 126 GLU A C 1
ATOM 985 O O . GLU A 1 126 ? 12.667 -16.055 -21.660 1.00 97.88 126 GLU A O 1
ATOM 990 N N . SER A 1 127 ? 12.608 -16.080 -19.416 1.00 97.50 127 SER A N 1
ATOM 991 C CA . SER A 1 127 ? 11.454 -16.964 -19.262 1.00 97.50 127 SER A CA 1
ATOM 992 C C . SER A 1 127 ? 10.795 -16.750 -17.898 1.00 97.50 127 SER A C 1
ATOM 994 O O . SER A 1 127 ? 11.395 -16.154 -16.988 1.00 97.50 127 SER A O 1
ATOM 996 N N . ARG A 1 128 ? 9.581 -17.284 -17.727 1.00 95.62 128 ARG A N 1
ATOM 997 C CA . ARG A 1 128 ? 8.867 -17.272 -16.443 1.00 95.62 128 ARG A CA 1
ATOM 998 C C . ARG A 1 128 ? 9.657 -17.995 -15.355 1.00 95.62 128 ARG A C 1
ATOM 1000 O O . ARG A 1 128 ? 9.852 -17.447 -14.275 1.00 95.62 128 ARG A O 1
ATOM 1007 N N . GLU A 1 129 ? 10.231 -19.156 -15.655 1.00 96.75 129 GLU A N 1
ATOM 1008 C CA . GLU A 1 129 ? 11.038 -19.931 -14.706 1.00 96.75 129 GLU A CA 1
ATOM 1009 C C . GLU A 1 129 ? 12.277 -19.147 -14.251 1.00 96.75 129 GLU A C 1
ATOM 1011 O O . GLU A 1 129 ? 12.663 -19.204 -13.082 1.00 96.75 129 GLU A O 1
ATOM 1016 N N . ALA A 1 130 ? 12.918 -18.396 -15.155 1.00 96.94 130 ALA A N 1
ATOM 1017 C CA . ALA A 1 130 ? 14.046 -17.537 -14.805 1.00 96.94 130 ALA A CA 1
ATOM 1018 C C . ALA A 1 130 ? 13.630 -16.384 -13.877 1.00 96.94 130 ALA A C 1
ATOM 1020 O O . ALA A 1 130 ? 14.358 -16.064 -12.929 1.00 96.94 130 ALA A O 1
ATOM 1021 N N . ALA A 1 131 ? 12.458 -15.795 -14.118 1.00 95.44 131 ALA A N 1
ATOM 1022 C CA . ALA A 1 131 ? 11.886 -14.753 -13.275 1.00 95.44 131 ALA A CA 1
ATOM 1023 C C . ALA A 1 131 ? 11.527 -15.277 -11.879 1.00 95.44 131 ALA A C 1
ATOM 1025 O O . ALA A 1 131 ? 11.909 -14.676 -10.871 1.00 95.44 131 ALA A O 1
ATOM 1026 N N . GLU A 1 132 ? 10.895 -16.448 -11.801 1.00 95.19 132 GLU A N 1
ATOM 1027 C CA . GLU A 1 132 ? 10.550 -17.083 -10.532 1.00 95.19 132 GLU A CA 1
ATOM 1028 C C . GLU A 1 132 ? 11.788 -17.451 -9.714 1.00 95.19 132 GLU A C 1
ATOM 1030 O O . GLU A 1 132 ? 11.861 -17.141 -8.521 1.00 95.19 132 GLU A O 1
ATOM 1035 N N . ARG A 1 133 ? 12.810 -18.052 -10.344 1.00 95.50 133 ARG A N 1
ATOM 1036 C CA . ARG A 1 133 ? 14.094 -18.331 -9.678 1.00 95.50 133 ARG A CA 1
ATOM 1037 C C . ARG A 1 133 ? 14.724 -17.057 -9.127 1.00 95.50 133 ARG A C 1
ATOM 1039 O O . ARG A 1 133 ? 15.289 -17.080 -8.034 1.00 95.50 133 ARG A O 1
ATOM 1046 N N . HIS A 1 134 ? 14.647 -15.955 -9.873 1.00 93.44 134 HIS A N 1
ATOM 1047 C CA . HIS A 1 134 ? 15.165 -14.668 -9.426 1.00 93.44 134 HIS A CA 1
ATOM 1048 C C . HIS A 1 134 ? 14.392 -14.135 -8.213 1.00 93.44 134 HIS A C 1
ATOM 1050 O O . HIS A 1 134 ? 15.017 -13.787 -7.211 1.00 93.44 134 HIS A O 1
ATOM 1056 N N . MET A 1 135 ? 13.056 -14.114 -8.263 1.00 92.06 135 MET A N 1
ATOM 1057 C CA . MET A 1 135 ? 12.234 -13.640 -7.146 1.00 92.06 135 MET A CA 1
ATOM 1058 C C . MET A 1 135 ? 12.427 -14.491 -5.891 1.00 92.06 135 MET A C 1
ATOM 1060 O O . MET A 1 135 ? 12.648 -13.932 -4.824 1.00 92.06 135 MET A O 1
ATOM 1064 N N . ARG A 1 136 ? 12.465 -15.823 -6.000 1.00 93.00 136 ARG A N 1
ATOM 1065 C CA . ARG A 1 136 ? 12.684 -16.714 -4.844 1.00 93.00 136 ARG A CA 1
ATOM 1066 C C . ARG A 1 136 ? 14.037 -16.507 -4.155 1.00 93.00 136 ARG A C 1
ATOM 1068 O O . ARG A 1 136 ? 14.146 -16.727 -2.956 1.00 93.00 136 ARG A O 1
ATOM 1075 N N . ARG A 1 137 ? 15.065 -16.077 -4.896 1.00 92.75 137 ARG A N 1
ATOM 1076 C CA . ARG A 1 137 ? 16.395 -15.739 -4.347 1.00 92.75 137 ARG A CA 1
ATOM 1077 C C . ARG A 1 137 ? 16.458 -14.339 -3.734 1.00 92.75 137 ARG A C 1
ATOM 1079 O O . ARG A 1 137 ? 17.420 -14.024 -3.039 1.00 92.75 137 ARG A O 1
ATOM 1086 N N . SER A 1 138 ? 15.480 -13.481 -4.015 1.00 89.75 138 SER A N 1
ATOM 1087 C CA . SER A 1 138 ? 15.438 -12.125 -3.478 1.00 89.75 138 SER A CA 1
ATOM 1088 C C . SER A 1 138 ? 15.082 -12.145 -1.999 1.00 89.75 138 SER A C 1
ATOM 1090 O O . SER A 1 138 ? 14.017 -12.634 -1.628 1.00 89.75 138 SER A O 1
ATOM 1092 N N . LYS A 1 139 ? 15.910 -11.495 -1.173 1.00 87.69 139 LYS A N 1
ATOM 1093 C CA . LYS A 1 139 ? 15.646 -11.293 0.260 1.00 87.69 139 LYS A CA 1
ATOM 1094 C C . LYS A 1 139 ? 14.279 -10.648 0.527 1.00 87.69 139 LYS A C 1
ATOM 1096 O O . LYS A 1 139 ? 13.672 -10.903 1.558 1.00 87.69 139 LYS A O 1
ATOM 1101 N N . TYR A 1 140 ? 13.806 -9.796 -0.386 1.00 84.94 140 TYR A N 1
ATOM 1102 C CA . TYR A 1 140 ? 12.527 -9.106 -0.226 1.00 84.94 140 TYR A CA 1
ATOM 1103 C C . TYR A 1 140 ? 11.321 -10.031 -0.422 1.00 84.94 140 TYR A C 1
ATOM 1105 O O . TYR A 1 140 ? 10.359 -9.915 0.327 1.00 84.94 140 TYR A O 1
ATOM 1113 N N . TYR A 1 141 ? 11.362 -10.933 -1.406 1.00 88.94 141 TYR A N 1
ATOM 1114 C CA . TYR A 1 141 ? 10.245 -11.841 -1.694 1.00 88.94 141 TYR A CA 1
ATOM 1115 C C . TYR A 1 141 ? 10.319 -13.130 -0.869 1.00 88.94 141 TYR A C 1
ATOM 1117 O O . TYR A 1 141 ? 9.290 -13.731 -0.587 1.00 88.94 141 TYR A O 1
ATOM 1125 N N . SER A 1 142 ? 11.517 -13.553 -0.445 1.00 86.88 142 SER A N 1
ATOM 1126 C CA . SER A 1 142 ? 11.703 -14.796 0.317 1.00 86.88 142 SER A CA 1
ATOM 1127 C C . SER A 1 142 ? 11.113 -14.762 1.731 1.00 86.88 142 SER A C 1
ATOM 1129 O O . SER A 1 142 ? 11.028 -15.805 2.368 1.00 86.88 142 SER A O 1
ATOM 1131 N N . GLN A 1 143 ? 10.740 -13.582 2.229 1.00 89.88 143 GLN A N 1
ATOM 1132 C CA . GLN A 1 143 ? 10.070 -13.381 3.521 1.00 89.88 143 GLN A CA 1
ATOM 1133 C C . GLN A 1 143 ? 8.535 -13.433 3.432 1.00 89.88 143 GLN A C 1
ATOM 1135 O O . GLN A 1 143 ? 7.884 -13.402 4.468 1.00 89.88 143 GLN A O 1
ATOM 1140 N N . PHE A 1 144 ? 7.945 -13.454 2.231 1.00 93.00 144 PHE A N 1
ATOM 1141 C CA . PHE A 1 144 ? 6.487 -13.509 2.085 1.00 93.00 144 PHE A CA 1
ATOM 1142 C C . PHE A 1 144 ? 5.946 -14.871 2.540 1.00 93.00 144 PHE A C 1
ATOM 1144 O O . PHE A 1 144 ? 6.600 -15.898 2.334 1.00 93.00 144 PHE A O 1
ATOM 1151 N N . ASP A 1 145 ? 4.725 -14.886 3.084 1.00 95.38 145 ASP A N 1
ATOM 1152 C CA . ASP A 1 145 ? 3.958 -16.114 3.308 1.00 95.38 145 ASP A CA 1
ATOM 1153 C C . ASP A 1 145 ? 3.935 -16.928 1.999 1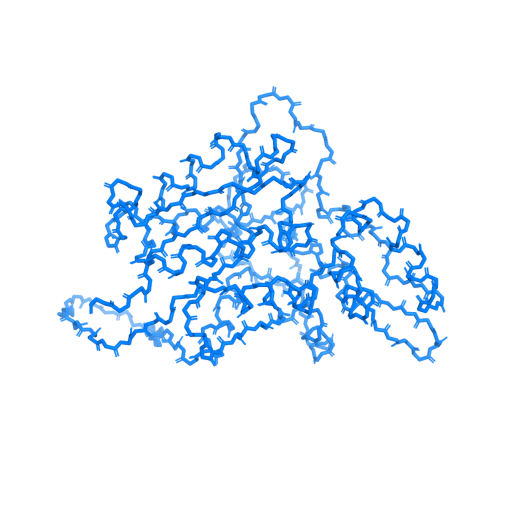.00 95.38 145 ASP A C 1
ATOM 1155 O O . ASP A 1 145 ? 3.729 -16.355 0.921 1.00 95.38 145 ASP A O 1
ATOM 1159 N N . PRO A 1 146 ? 4.144 -18.257 2.039 1.00 96.50 146 PRO A N 1
ATOM 1160 C CA . PRO A 1 146 ? 4.202 -19.080 0.833 1.00 96.50 146 PRO A CA 1
ATOM 1161 C C . PRO A 1 146 ? 2.994 -18.926 -0.103 1.00 96.50 146 PRO A C 1
ATOM 1163 O O . PRO A 1 146 ? 3.158 -19.008 -1.321 1.00 96.50 146 PRO A O 1
ATOM 1166 N N . ARG A 1 147 ? 1.796 -18.670 0.440 1.00 97.44 147 ARG A N 1
ATOM 1167 C CA . ARG A 1 147 ? 0.569 -18.420 -0.332 1.00 97.44 147 ARG A CA 1
ATOM 1168 C C . ARG A 1 147 ? 0.641 -17.074 -1.047 1.00 97.44 147 ARG A C 1
ATOM 1170 O O . ARG A 1 147 ? 0.264 -16.985 -2.211 1.00 97.44 147 ARG A O 1
ATOM 1177 N N . VAL A 1 148 ? 1.173 -16.049 -0.384 1.00 95.56 148 VAL A N 1
ATOM 1178 C CA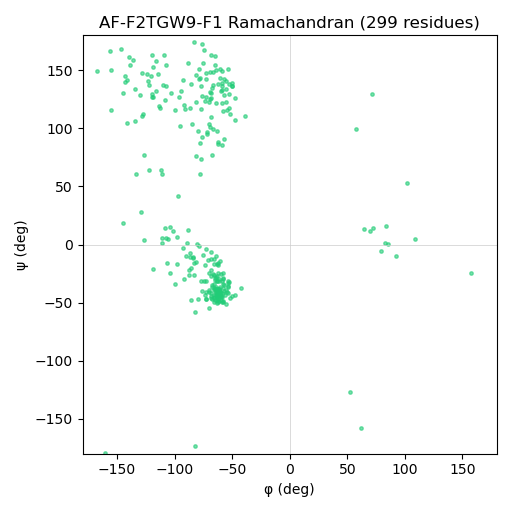 . VAL A 1 148 ? 1.374 -14.713 -0.968 1.00 95.56 148 VAL A CA 1
ATOM 1179 C C . VAL A 1 148 ? 2.447 -14.764 -2.048 1.00 95.56 148 VAL A C 1
ATOM 1181 O O . VAL A 1 148 ? 2.252 -14.228 -3.138 1.00 95.56 148 VAL A O 1
ATOM 1184 N N . LEU A 1 149 ? 3.559 -15.459 -1.792 1.00 95.19 149 LEU A N 1
ATOM 1185 C CA . LEU A 1 149 ? 4.605 -15.660 -2.789 1.00 95.19 149 LEU A CA 1
ATOM 1186 C C . LEU A 1 149 ? 4.065 -16.408 -4.015 1.00 95.19 149 LEU A C 1
ATOM 1188 O O . LEU A 1 149 ? 4.391 -16.034 -5.136 1.00 95.19 149 LEU A O 1
ATOM 1192 N N . ALA A 1 150 ? 3.222 -17.427 -3.829 1.00 95.69 150 ALA A N 1
ATOM 1193 C CA . ALA A 1 150 ? 2.601 -18.140 -4.944 1.00 95.69 150 ALA A CA 1
ATOM 1194 C C . ALA A 1 150 ? 1.757 -17.207 -5.832 1.00 95.69 150 ALA A C 1
ATOM 1196 O O . ALA A 1 150 ? 1.915 -17.237 -7.053 1.00 95.69 150 ALA A O 1
ATOM 1197 N N . GLN A 1 151 ? 0.933 -16.338 -5.235 1.00 95.62 151 GLN A N 1
ATOM 1198 C CA . GLN A 1 151 ? 0.157 -15.345 -5.990 1.00 95.62 151 GLN A CA 1
ATOM 1199 C C . GLN A 1 151 ? 1.055 -14.309 -6.667 1.00 95.62 151 GLN A C 1
ATOM 1201 O O . GLN A 1 151 ? 0.895 -14.029 -7.853 1.00 95.62 151 GLN A O 1
ATOM 1206 N N . THR A 1 152 ? 2.071 -13.823 -5.951 1.00 93.38 152 THR A N 1
ATOM 1207 C CA . THR A 1 152 ? 3.065 -12.886 -6.487 1.00 93.38 152 THR A CA 1
ATOM 1208 C C . THR A 1 152 ? 3.717 -13.460 -7.748 1.00 93.38 152 THR A C 1
ATOM 1210 O O . THR A 1 152 ? 3.715 -12.815 -8.788 1.00 93.38 152 THR A O 1
ATOM 1213 N N . LEU A 1 153 ? 4.230 -14.694 -7.703 1.00 94.19 153 LEU A N 1
ATOM 1214 C CA . LEU A 1 153 ? 4.893 -15.328 -8.851 1.00 94.19 153 LEU A CA 1
ATOM 1215 C C . LEU A 1 153 ? 3.943 -15.586 -10.026 1.00 94.19 153 LEU A C 1
ATOM 1217 O O . LEU A 1 153 ? 4.370 -15.590 -11.180 1.00 94.19 153 LEU A O 1
ATOM 1221 N N . ARG A 1 154 ? 2.656 -15.789 -9.743 1.00 94.12 154 ARG A N 1
ATOM 1222 C CA . ARG A 1 154 ? 1.638 -15.989 -10.770 1.00 94.12 154 ARG A CA 1
ATOM 1223 C C . ARG A 1 154 ? 1.316 -14.692 -11.511 1.00 94.12 154 ARG A C 1
ATOM 1225 O O . ARG A 1 154 ? 1.284 -14.705 -12.742 1.00 94.12 154 ARG A O 1
ATOM 1232 N N . TYR A 1 155 ? 1.112 -13.597 -10.779 1.00 94.31 155 TYR A N 1
ATOM 1233 C CA . TYR A 1 155 ? 0.506 -12.374 -11.316 1.00 94.31 155 TYR A CA 1
ATOM 1234 C C . TYR A 1 155 ? 1.475 -11.203 -11.528 1.00 94.31 155 TYR A C 1
ATOM 1236 O O . TYR A 1 155 ? 1.162 -10.297 -12.295 1.00 94.31 155 TYR A O 1
ATOM 1244 N N . GLU A 1 156 ? 2.679 -11.217 -10.945 1.00 92.00 156 GLU A N 1
ATOM 1245 C CA . GLU A 1 156 ? 3.664 -10.140 -11.147 1.00 92.00 156 GLU A CA 1
ATOM 1246 C C . GLU A 1 156 ? 4.318 -10.132 -12.530 1.00 92.00 156 GLU A C 1
ATOM 1248 O O . GLU A 1 156 ? 5.106 -9.231 -12.816 1.00 92.00 156 GLU A O 1
ATOM 1253 N N . PHE A 1 157 ? 4.026 -11.100 -13.400 1.00 93.94 157 PHE A N 1
ATOM 1254 C CA . PHE A 1 157 ? 4.663 -11.204 -14.710 1.00 93.94 157 PHE A CA 1
ATOM 1255 C C . PHE A 1 157 ? 3.664 -11.176 -15.860 1.00 93.94 157 PHE A C 1
ATOM 1257 O O . PHE A 1 157 ? 2.662 -11.891 -15.843 1.00 93.94 157 PHE A O 1
ATOM 1264 N N . ARG A 1 158 ? 4.017 -10.422 -16.903 1.00 92.88 158 ARG A N 1
ATOM 1265 C CA . ARG A 1 158 ? 3.380 -10.448 -18.220 1.00 92.88 158 ARG A CA 1
ATOM 1266 C C . ARG A 1 158 ? 4.287 -11.123 -19.242 1.00 92.88 158 ARG A C 1
ATOM 1268 O O . ARG A 1 158 ? 5.492 -10.855 -19.274 1.00 92.88 158 ARG A O 1
ATOM 1275 N N . ASP A 1 159 ? 3.697 -11.981 -20.061 1.00 94.81 159 ASP A N 1
ATOM 1276 C CA . ASP A 1 159 ? 4.404 -12.686 -21.126 1.00 94.81 159 ASP A CA 1
ATOM 1277 C C . ASP A 1 159 ? 4.611 -11.756 -22.332 1.00 94.81 159 ASP A C 1
ATOM 1279 O O . ASP A 1 159 ? 3.763 -10.921 -22.649 1.00 94.81 159 ASP A O 1
ATOM 1283 N N . MET A 1 160 ? 5.762 -11.876 -22.992 1.00 94.94 160 MET A N 1
ATOM 1284 C CA . MET A 1 160 ? 6.127 -11.092 -24.172 1.00 94.94 160 MET A CA 1
ATOM 1285 C C . MET A 1 160 ? 6.086 -11.966 -25.437 1.00 94.94 160 MET A C 1
ATOM 1287 O O . MET A 1 160 ? 6.331 -13.170 -25.348 1.00 94.94 160 MET A O 1
ATOM 1291 N N . PRO A 1 161 ? 5.871 -11.382 -26.636 1.00 95.25 161 PRO A N 1
ATOM 1292 C CA . PRO A 1 161 ? 5.813 -12.146 -27.889 1.00 95.25 161 PRO A CA 1
ATOM 1293 C C . PRO A 1 161 ? 7.074 -12.957 -28.211 1.00 95.25 161 PRO A C 1
ATOM 1295 O O . PRO A 1 161 ? 7.006 -13.941 -28.939 1.00 95.25 161 PRO A O 1
ATOM 1298 N N . ASP A 1 162 ? 8.227 -12.557 -27.675 1.00 95.62 162 ASP A N 1
ATOM 1299 C CA . ASP A 1 162 ? 9.506 -13.245 -27.864 1.00 95.62 162 ASP A CA 1
ATOM 1300 C C . ASP A 1 162 ? 9.777 -14.348 -26.826 1.00 95.62 162 ASP A C 1
ATOM 1302 O O . ASP A 1 162 ? 10.904 -14.825 -26.713 1.00 95.62 162 ASP A O 1
ATOM 1306 N N . GLY A 1 163 ? 8.765 -14.741 -26.045 1.00 94.56 163 GLY A N 1
ATOM 1307 C CA . GLY A 1 163 ? 8.869 -15.768 -25.004 1.00 94.56 163 GLY A CA 1
ATOM 1308 C C . GLY A 1 163 ? 9.505 -15.286 -23.695 1.00 94.56 163 GLY A C 1
ATOM 1309 O O . GLY A 1 163 ? 9.510 -16.024 -22.710 1.00 94.56 163 GLY A O 1
ATOM 1310 N N . SER A 1 164 ? 10.002 -14.045 -23.651 1.00 97.62 164 SER A N 1
ATOM 1311 C CA . SER A 1 164 ? 10.474 -13.416 -22.416 1.00 97.62 164 SER A CA 1
ATOM 1312 C C . SER A 1 164 ? 9.308 -12.985 -21.520 1.00 97.62 164 SER A C 1
ATOM 1314 O O . SER A 1 164 ? 8.159 -12.926 -21.952 1.00 97.62 164 SER A O 1
ATOM 1316 N N . VAL A 1 165 ? 9.593 -12.637 -20.265 1.00 97.44 165 VAL A N 1
ATOM 1317 C CA . VAL A 1 165 ? 8.594 -12.069 -19.348 1.00 97.44 165 VAL A CA 1
ATOM 1318 C C . VAL A 1 165 ? 9.059 -10.730 -18.793 1.00 97.44 165 VAL A C 1
ATOM 1320 O O . VAL A 1 165 ? 10.255 -10.515 -18.565 1.00 97.44 165 VAL A O 1
ATOM 1323 N N . LYS A 1 166 ? 8.112 -9.823 -18.555 1.00 95.44 166 LYS A N 1
ATOM 1324 C CA . LYS A 1 166 ? 8.336 -8.545 -17.866 1.00 95.44 166 LYS A CA 1
ATOM 1325 C C . LYS A 1 166 ? 7.497 -8.459 -16.603 1.00 95.44 166 LYS A C 1
ATOM 1327 O O . LYS A 1 166 ? 6.526 -9.192 -16.465 1.00 95.44 166 LYS A O 1
ATOM 1332 N N . LEU A 1 167 ? 7.830 -7.534 -15.706 1.00 94.25 167 LEU A N 1
ATOM 1333 C CA . LEU A 1 167 ? 6.913 -7.192 -14.619 1.00 94.25 167 LEU A CA 1
ATOM 1334 C C . LEU A 1 167 ? 5.572 -6.700 -15.179 1.00 94.25 167 LEU A C 1
ATOM 1336 O O . LEU A 1 167 ? 5.548 -5.926 -16.140 1.00 94.25 167 LEU A O 1
ATOM 1340 N N . ALA A 1 168 ? 4.477 -7.134 -14.554 1.00 93.94 168 ALA A N 1
ATOM 1341 C CA . ALA A 1 168 ? 3.127 -6.667 -14.850 1.00 93.94 168 ALA A CA 1
ATOM 1342 C C . ALA A 1 168 ? 3.009 -5.159 -14.592 1.00 93.94 168 ALA A C 1
ATOM 1344 O O . ALA A 1 168 ? 2.454 -4.435 -15.411 1.00 93.94 168 ALA A O 1
ATOM 1345 N N . THR A 1 169 ? 3.627 -4.681 -13.508 1.00 92.00 169 THR A N 1
ATOM 1346 C CA . THR A 1 169 ? 3.814 -3.249 -13.255 1.00 92.00 169 THR A CA 1
ATOM 1347 C C . THR A 1 169 ? 5.231 -2.825 -13.654 1.00 92.00 169 THR A C 1
ATOM 1349 O O . THR A 1 169 ? 6.186 -3.263 -13.003 1.00 92.00 169 THR A O 1
ATOM 1352 N N . PRO A 1 170 ? 5.428 -1.949 -14.653 1.00 91.81 170 PRO A N 1
ATOM 1353 C CA . PRO A 1 170 ? 6.764 -1.501 -15.028 1.00 91.81 170 PRO A CA 1
ATOM 1354 C C . PRO A 1 170 ? 7.490 -0.792 -13.885 1.00 91.81 170 PRO A C 1
ATOM 1356 O O . PRO A 1 170 ? 6.904 -0.008 -13.139 1.00 91.81 170 PRO A O 1
ATOM 1359 N N . ARG A 1 171 ? 8.805 -1.002 -13.773 1.00 90.00 171 ARG A N 1
ATOM 1360 C CA . ARG A 1 171 ? 9.618 -0.415 -12.692 1.00 90.00 171 ARG A CA 1
ATOM 1361 C C . ARG A 1 171 ? 9.562 1.113 -12.628 1.00 90.00 171 ARG A C 1
ATOM 1363 O O . ARG A 1 171 ? 9.600 1.671 -11.537 1.00 90.00 171 ARG A O 1
ATOM 1370 N N . TYR A 1 172 ? 9.444 1.790 -13.771 1.00 87.50 172 TYR A N 1
ATOM 1371 C CA . TYR A 1 172 ? 9.340 3.250 -13.811 1.00 87.50 172 TYR A CA 1
ATOM 1372 C C . TYR A 1 172 ? 7.988 3.728 -13.260 1.00 87.50 172 TYR A C 1
ATOM 1374 O O . TYR A 1 172 ? 7.967 4.670 -12.473 1.00 87.50 172 TYR A O 1
ATOM 1382 N N . GLN A 1 173 ? 6.895 3.013 -13.554 1.00 89.75 173 GLN A N 1
ATOM 1383 C CA . GLN A 1 173 ? 5.579 3.267 -12.960 1.00 89.75 173 GLN A CA 1
ATOM 1384 C C . GLN A 1 173 ? 5.582 3.029 -11.442 1.00 89.75 173 GLN A C 1
ATOM 1386 O O . GLN A 1 173 ? 5.069 3.847 -10.681 1.00 89.75 173 GLN A O 1
ATOM 1391 N N . GLN A 1 174 ? 6.249 1.968 -10.967 1.00 87.38 174 GLN A N 1
ATOM 1392 C CA . GLN A 1 174 ? 6.420 1.730 -9.525 1.00 87.38 174 GLN A CA 1
ATOM 1393 C C . GLN A 1 174 ? 7.259 2.831 -8.855 1.00 87.38 174 GLN A C 1
ATOM 1395 O O . GLN A 1 174 ? 6.940 3.278 -7.754 1.00 87.38 174 GLN A O 1
ATOM 1400 N N . ALA A 1 175 ? 8.340 3.286 -9.498 1.00 85.88 175 ALA A N 1
ATOM 1401 C CA . ALA A 1 175 ? 9.227 4.312 -8.946 1.00 85.88 175 ALA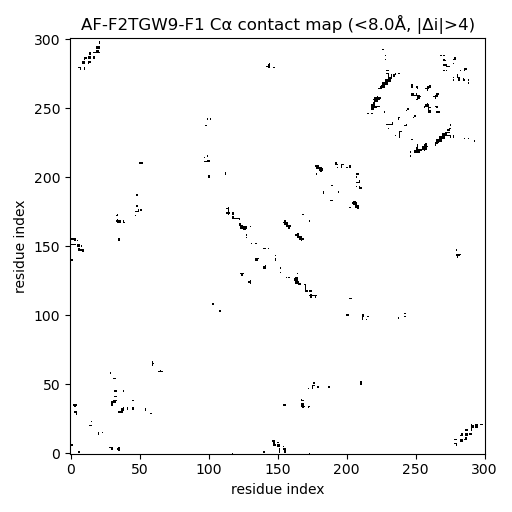 A CA 1
ATOM 1402 C C . ALA A 1 175 ? 8.508 5.654 -8.743 1.00 85.88 175 ALA A C 1
ATOM 1404 O O . ALA A 1 175 ? 8.804 6.370 -7.781 1.00 85.88 175 ALA A O 1
ATOM 1405 N N . GLN A 1 176 ? 7.525 5.959 -9.595 1.00 82.75 176 GLN A N 1
ATOM 1406 C CA . GLN A 1 176 ? 6.722 7.174 -9.489 1.00 82.75 176 GLN A CA 1
ATOM 1407 C C . GLN A 1 176 ? 5.921 7.245 -8.184 1.00 82.75 176 GLN A C 1
ATOM 1409 O O . GLN A 1 176 ? 5.683 8.348 -7.698 1.00 82.75 176 GLN A O 1
ATOM 1414 N N . LEU A 1 177 ? 5.593 6.117 -7.535 1.00 80.56 177 LEU A N 1
ATOM 1415 C CA . LEU A 1 177 ? 4.984 6.136 -6.197 1.00 80.56 177 LEU A CA 1
ATOM 1416 C C . LEU A 1 177 ? 5.857 6.857 -5.164 1.00 80.56 177 LEU A C 1
ATOM 1418 O O . LEU A 1 177 ? 5.333 7.424 -4.210 1.00 80.56 177 LEU A O 1
ATOM 1422 N N . PHE A 1 178 ? 7.177 6.846 -5.347 1.00 79.94 178 PHE A N 1
ATOM 1423 C CA . PHE A 1 178 ? 8.129 7.402 -4.389 1.00 79.94 178 PHE A CA 1
ATOM 1424 C C . PHE A 1 178 ? 8.708 8.747 -4.828 1.00 79.94 178 PHE A C 1
ATOM 1426 O O . PHE A 1 178 ? 9.165 9.509 -3.978 1.00 79.94 178 PHE A O 1
ATOM 1433 N N . MET A 1 179 ? 8.725 9.036 -6.132 1.00 83.56 179 MET A N 1
ATOM 1434 C CA . MET A 1 179 ? 9.422 10.195 -6.690 1.00 83.56 179 MET A CA 1
ATOM 1435 C C . MET A 1 179 ? 8.672 10.789 -7.887 1.00 83.56 179 MET A C 1
ATOM 1437 O O . MET A 1 179 ? 8.348 10.077 -8.831 1.00 83.56 179 MET A O 1
ATOM 1441 N N . ARG A 1 180 ? 8.465 12.109 -7.886 1.00 84.94 180 ARG A N 1
ATOM 1442 C CA . ARG A 1 180 ? 8.074 12.923 -9.052 1.00 84.94 180 ARG A CA 1
ATOM 1443 C C . ARG A 1 180 ? 9.200 13.887 -9.395 1.00 84.94 180 ARG A C 1
ATOM 1445 O O . ARG A 1 180 ? 9.892 14.341 -8.490 1.00 84.94 180 ARG A O 1
ATOM 1452 N N . ALA A 1 181 ? 9.391 14.202 -10.672 1.00 86.75 181 ALA A N 1
ATOM 1453 C CA . ALA A 1 181 ? 10.457 15.102 -11.114 1.00 86.75 181 ALA A CA 1
ATOM 1454 C C . ALA A 1 181 ? 10.299 16.524 -10.537 1.00 86.75 181 ALA A C 1
ATOM 1456 O O . ALA A 1 181 ? 9.198 17.068 -10.498 1.00 86.75 181 ALA A O 1
ATOM 1457 N N . ALA A 1 182 ? 11.404 17.130 -10.103 1.00 86.31 182 ALA A N 1
ATOM 1458 C CA . ALA A 1 182 ? 11.495 18.519 -9.665 1.00 86.31 182 ALA A CA 1
ATOM 1459 C C . ALA A 1 182 ? 12.656 19.221 -10.407 1.00 86.31 182 ALA A C 1
ATOM 1461 O O . ALA A 1 182 ? 13.816 18.927 -10.111 1.00 86.31 182 ALA A O 1
ATOM 1462 N N . PRO A 1 183 ? 12.390 20.168 -11.328 1.00 87.38 183 PRO A N 1
ATOM 1463 C CA . PRO A 1 183 ? 11.070 20.672 -11.721 1.00 87.38 183 PRO A CA 1
ATOM 1464 C C . PRO A 1 183 ? 10.212 19.634 -12.472 1.00 87.38 183 PRO A C 1
ATOM 1466 O O . PRO A 1 183 ? 10.764 18.646 -12.962 1.00 87.38 183 PRO A O 1
ATOM 1469 N N . PRO A 1 184 ? 8.881 19.849 -12.572 1.00 86.00 184 PRO A N 1
ATOM 1470 C CA . PRO A 1 184 ? 7.996 19.014 -13.375 1.00 86.00 184 PRO A CA 1
ATOM 1471 C C . PRO A 1 184 ? 8.488 18.907 -14.816 1.00 86.00 184 PRO A C 1
ATOM 1473 O O . PRO A 1 184 ? 9.144 19.818 -15.336 1.00 86.00 184 PRO A O 1
ATOM 1476 N N . MET A 1 185 ? 8.183 17.783 -15.459 1.00 84.75 185 MET A N 1
ATOM 1477 C CA . MET A 1 185 ? 8.681 17.513 -16.804 1.00 84.75 185 MET A CA 1
ATOM 1478 C C . MET A 1 185 ? 8.086 18.484 -17.825 1.00 84.75 185 MET A C 1
ATOM 1480 O O . MET A 1 185 ? 6.946 18.934 -17.712 1.00 84.75 185 MET A O 1
ATOM 1484 N N . LYS A 1 186 ? 8.863 18.807 -18.865 1.00 84.06 186 LYS A N 1
ATOM 1485 C CA . LYS A 1 186 ? 8.402 19.688 -19.944 1.00 84.06 186 LYS A CA 1
ATOM 1486 C C . LYS A 1 186 ? 7.132 19.109 -20.580 1.00 84.06 186 LYS A C 1
ATOM 1488 O O . LYS A 1 186 ? 7.130 17.960 -21.000 1.00 84.06 186 LYS A O 1
ATOM 1493 N N . GLY A 1 187 ? 6.089 19.930 -20.692 1.00 82.62 187 GLY A N 1
ATOM 1494 C CA . GLY A 1 187 ? 4.797 19.527 -21.260 1.00 82.62 187 GLY A CA 1
ATOM 1495 C C . GLY A 1 187 ? 3.780 19.028 -20.231 1.00 82.62 187 GLY A C 1
ATOM 1496 O O . GLY A 1 187 ? 2.608 18.919 -20.573 1.00 82.62 187 GLY A O 1
ATOM 1497 N N . TYR A 1 188 ? 4.186 18.808 -18.977 1.00 78.31 188 TYR A N 1
ATOM 1498 C CA . TYR A 1 188 ? 3.267 18.484 -17.890 1.00 78.31 188 TYR A CA 1
ATOM 1499 C C . TYR A 1 188 ? 2.829 19.748 -17.134 1.00 78.31 188 TYR A C 1
ATOM 1501 O O . TYR A 1 188 ? 3.633 20.668 -16.938 1.00 78.31 188 TYR A O 1
ATOM 1509 N N . PRO A 1 189 ? 1.553 19.837 -16.711 1.00 77.00 189 PRO A N 1
ATOM 1510 C CA . PRO A 1 189 ? 1.078 20.968 -15.930 1.00 77.00 189 PRO A CA 1
ATOM 1511 C C . PRO A 1 189 ? 1.728 20.968 -14.545 1.00 77.00 189 PRO A C 1
ATOM 1513 O O . PRO A 1 189 ? 1.755 19.954 -13.848 1.00 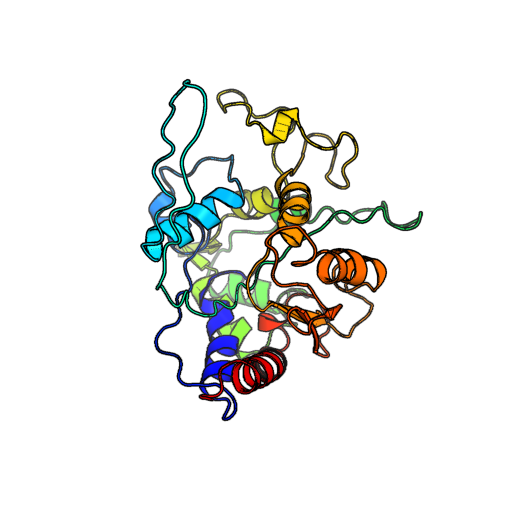77.00 189 PRO A O 1
ATOM 1516 N N . VAL A 1 190 ? 2.201 22.137 -14.108 1.00 80.12 190 VAL A N 1
ATOM 1517 C CA . VAL A 1 190 ? 2.660 22.315 -12.729 1.00 80.12 190 VAL A CA 1
ATOM 1518 C C . VAL A 1 190 ? 1.447 22.223 -11.807 1.00 80.12 190 VAL A C 1
ATOM 1520 O O . VAL A 1 190 ? 0.588 23.103 -11.808 1.00 80.12 190 VAL A O 1
ATOM 1523 N N . ARG A 1 191 ? 1.363 21.135 -11.041 1.00 77.56 191 ARG A N 1
ATOM 1524 C CA . ARG A 1 191 ? 0.284 20.906 -10.076 1.00 77.56 191 ARG A CA 1
ATOM 1525 C C . ARG A 1 191 ? 0.465 21.776 -8.821 1.00 77.56 191 ARG A C 1
ATOM 1527 O O . ARG A 1 191 ? 1.578 22.194 -8.498 1.00 77.56 191 ARG A O 1
ATOM 1534 N N . GLU A 1 192 ? -0.635 22.039 -8.111 1.00 77.25 192 GLU A N 1
ATOM 1535 C CA . GLU A 1 192 ? -0.652 22.852 -6.880 1.00 77.25 192 GLU A CA 1
ATOM 1536 C C . GLU A 1 192 ? 0.319 22.306 -5.823 1.00 77.25 192 GLU A C 1
ATOM 1538 O O . GLU A 1 192 ? 1.060 23.069 -5.204 1.00 77.25 192 GLU A O 1
ATOM 1543 N N . ASP A 1 193 ? 0.402 20.977 -5.706 1.00 79.19 193 ASP A N 1
ATOM 1544 C CA . ASP A 1 193 ? 1.279 20.295 -4.757 1.00 79.19 193 ASP A CA 1
ATOM 1545 C C . ASP A 1 193 ? 2.767 20.566 -5.011 1.00 79.19 193 ASP A C 1
ATOM 1547 O O . ASP A 1 193 ? 3.551 20.566 -4.066 1.00 79.19 193 ASP A O 1
ATOM 1551 N N . TYR A 1 194 ? 3.169 20.859 -6.254 1.00 85.06 194 TYR A N 1
ATOM 1552 C CA . TYR A 1 194 ? 4.527 21.314 -6.535 1.00 85.06 194 TYR A CA 1
ATOM 1553 C C . TYR A 1 194 ? 4.768 22.707 -5.956 1.00 85.06 194 TYR A C 1
ATOM 1555 O O . TYR A 1 194 ? 5.797 22.925 -5.322 1.00 85.06 194 TYR A O 1
ATOM 1563 N N . ALA A 1 195 ? 3.845 23.654 -6.143 1.00 81.44 195 ALA A N 1
ATOM 1564 C CA . ALA A 1 195 ? 4.009 25.027 -5.663 1.00 81.44 195 ALA A CA 1
ATOM 1565 C C . ALA A 1 195 ? 4.033 25.113 -4.128 1.00 81.44 195 ALA A C 1
ATOM 1567 O O . ALA A 1 195 ? 4.775 25.920 -3.573 1.00 81.44 195 ALA A O 1
ATOM 1568 N N . THR A 1 196 ? 3.270 24.253 -3.451 1.00 81.19 196 THR A N 1
ATOM 1569 C CA . THR A 1 196 ? 3.132 24.248 -1.987 1.00 81.19 196 THR A CA 1
ATOM 1570 C C . THR A 1 196 ? 3.955 23.159 -1.295 1.00 81.19 196 THR A C 1
ATOM 1572 O O . THR A 1 196 ? 3.743 22.890 -0.112 1.00 81.19 196 THR A O 1
ATOM 1575 N N . ARG A 1 197 ? 4.872 22.486 -2.006 1.00 80.81 197 ARG A N 1
ATOM 1576 C CA . ARG A 1 197 ? 5.697 21.419 -1.418 1.00 80.81 197 ARG A CA 1
ATOM 1577 C C . ARG A 1 197 ? 6.613 21.955 -0.318 1.00 80.81 197 ARG A C 1
ATOM 1579 O O . ARG A 1 197 ? 7.097 23.085 -0.388 1.00 80.81 197 ARG A O 1
ATOM 1586 N N . ALA A 1 198 ? 6.925 21.098 0.651 1.00 74.19 198 ALA A N 1
ATOM 1587 C CA . ALA A 1 198 ? 7.967 21.388 1.629 1.00 74.19 198 ALA A CA 1
ATOM 1588 C C . ALA A 1 198 ? 9.313 21.633 0.921 1.00 74.19 198 ALA A C 1
ATOM 1590 O O . ALA A 1 198 ? 9.676 20.904 -0.006 1.00 74.19 198 ALA A O 1
ATOM 1591 N N . GLN A 1 199 ? 10.045 22.662 1.359 1.00 69.88 199 GLN A N 1
ATOM 1592 C CA . GLN A 1 199 ? 11.374 22.974 0.819 1.00 69.88 199 GLN A CA 1
ATOM 1593 C C . GLN A 1 199 ? 12.400 21.894 1.181 1.00 69.88 199 GLN A C 1
ATOM 1595 O O . GLN A 1 199 ? 13.263 21.563 0.371 1.00 69.88 199 GLN A O 1
ATOM 1600 N N . GLU A 1 200 ? 12.269 21.310 2.372 1.00 66.50 200 GLU A N 1
ATOM 1601 C CA . GLU A 1 200 ? 13.073 20.178 2.820 1.00 66.50 200 GLU A CA 1
ATOM 1602 C C . GLU A 1 200 ? 12.351 18.861 2.528 1.00 66.50 200 GLU A C 1
ATOM 1604 O O . GLU A 1 200 ? 11.169 18.691 2.837 1.00 66.50 200 GLU A O 1
ATOM 1609 N N . SER A 1 201 ? 13.071 17.906 1.939 1.00 70.19 201 SER A N 1
ATOM 1610 C CA . SER A 1 201 ? 12.547 16.578 1.639 1.00 70.19 201 SER A CA 1
ATOM 1611 C C . SER A 1 201 ? 13.613 15.510 1.853 1.00 70.19 201 SER A C 1
ATOM 1613 O O . SER A 1 201 ? 14.788 15.723 1.571 1.00 70.19 201 SER A O 1
ATOM 1615 N N . LEU A 1 202 ? 13.185 14.333 2.317 1.00 69.12 202 LEU A N 1
ATOM 1616 C CA . LEU A 1 202 ? 14.021 13.125 2.368 1.00 69.12 202 LEU A CA 1
ATOM 1617 C C . LEU A 1 202 ? 14.140 12.438 0.995 1.00 69.12 202 LEU A C 1
ATOM 1619 O O . LEU A 1 202 ? 14.798 11.406 0.863 1.00 69.12 202 LEU A O 1
ATOM 1623 N N . ILE A 1 203 ? 13.472 12.983 -0.020 1.00 76.69 203 ILE A N 1
ATOM 1624 C CA . ILE A 1 203 ? 13.537 12.515 -1.401 1.00 76.69 203 ILE A CA 1
ATOM 1625 C C . ILE A 1 203 ? 14.800 13.081 -2.048 1.00 76.69 203 ILE A C 1
ATOM 1627 O O . ILE A 1 203 ? 15.237 14.184 -1.727 1.00 76.69 203 ILE A O 1
ATOM 1631 N N . ALA A 1 204 ? 15.414 12.310 -2.947 1.00 76.62 204 ALA A N 1
ATOM 1632 C CA . ALA A 1 204 ? 16.652 12.741 -3.582 1.00 76.62 204 ALA A CA 1
ATOM 1633 C C . ALA A 1 204 ? 16.506 14.070 -4.347 1.00 76.62 204 ALA A C 1
ATOM 1635 O O . ALA A 1 204 ? 15.445 14.331 -4.924 1.00 76.62 204 ALA A O 1
ATOM 1636 N N . PRO A 1 205 ? 17.592 14.867 -4.424 1.00 81.50 205 PRO A N 1
ATOM 1637 C CA . PRO A 1 205 ? 17.630 16.076 -5.237 1.00 81.50 205 PRO A CA 1
ATOM 1638 C C . PRO A 1 205 ? 17.154 15.824 -6.671 1.00 81.50 205 PRO A C 1
ATOM 1640 O O . PRO A 1 205 ? 17.483 14.802 -7.273 1.00 81.50 205 PRO A O 1
ATOM 1643 N N . GLY A 1 206 ? 16.377 16.764 -7.210 1.00 84.06 206 GLY A N 1
ATOM 1644 C CA . GLY A 1 206 ? 15.726 16.620 -8.516 1.00 84.06 206 GLY A CA 1
ATOM 1645 C C . GLY A 1 206 ? 14.379 15.892 -8.472 1.00 84.06 206 GLY A C 1
ATOM 1646 O O . GLY A 1 206 ? 13.747 15.739 -9.515 1.00 84.06 206 GLY A O 1
ATOM 1647 N N . PHE A 1 207 ? 13.912 15.470 -7.290 1.00 85.44 207 PHE A N 1
ATOM 1648 C CA . PHE A 1 207 ? 12.612 14.827 -7.110 1.00 85.44 207 PHE A CA 1
ATOM 1649 C C . PHE A 1 207 ? 11.849 15.354 -5.885 1.00 85.44 207 PHE A C 1
ATOM 1651 O O . PHE A 1 207 ? 12.428 15.901 -4.947 1.00 85.44 207 PHE A O 1
ATOM 1658 N N . TYR A 1 208 ? 10.528 15.173 -5.883 1.00 85.06 208 TYR A N 1
ATOM 1659 C CA . TYR A 1 208 ? 9.630 15.493 -4.770 1.00 85.06 208 TYR A CA 1
ATOM 1660 C C . TYR A 1 208 ? 8.446 14.513 -4.694 1.00 85.06 208 TYR A C 1
ATOM 1662 O O . TYR A 1 208 ? 8.209 13.733 -5.615 1.00 85.06 208 TYR A O 1
ATOM 1670 N N . ARG A 1 209 ? 7.694 14.556 -3.590 1.00 83.62 209 ARG A N 1
ATOM 1671 C CA . ARG A 1 209 ? 6.388 13.898 -3.425 1.00 83.62 209 ARG A CA 1
ATOM 1672 C C . ARG A 1 209 ? 5.602 14.650 -2.350 1.00 83.62 209 ARG A C 1
ATOM 1674 O O . ARG A 1 209 ? 6.058 14.719 -1.210 1.00 83.62 209 ARG A O 1
ATOM 1681 N N . GLY A 1 210 ? 4.480 15.266 -2.721 1.00 78.94 210 GLY A N 1
ATOM 1682 C CA . GLY A 1 210 ? 3.714 16.156 -1.837 1.00 78.94 210 GLY A CA 1
ATOM 1683 C C . GLY A 1 210 ? 2.611 15.447 -1.047 1.00 78.94 210 GLY A C 1
ATOM 1684 O O . GLY A 1 210 ? 2.300 15.823 0.084 1.00 78.94 210 GLY A O 1
ATOM 1685 N N . GLU A 1 211 ? 2.054 14.377 -1.604 1.00 82.12 211 GLU A N 1
ATOM 1686 C CA . GLU A 1 211 ? 0.878 13.682 -1.078 1.00 82.12 211 GLU A CA 1
ATOM 1687 C C . GLU A 1 211 ? 1.067 13.097 0.327 1.00 82.12 211 GLU A C 1
ATOM 1689 O O . GLU A 1 211 ? 0.175 13.299 1.150 1.00 82.12 211 GLU A O 1
ATOM 1694 N N . PRO A 1 212 ? 2.220 12.484 0.680 1.00 78.19 212 PRO A N 1
ATOM 1695 C CA . PRO A 1 212 ? 2.532 12.105 2.059 1.00 78.19 212 PRO A CA 1
ATOM 1696 C C . PRO A 1 212 ? 2.281 13.197 3.102 1.00 78.19 212 PRO A C 1
ATOM 1698 O O . PRO A 1 212 ? 1.780 12.930 4.192 1.00 78.19 212 PRO A O 1
ATOM 1701 N N . ALA A 1 213 ? 2.676 14.438 2.798 1.00 78.00 213 ALA A N 1
ATOM 1702 C CA . ALA A 1 213 ? 2.489 15.559 3.709 1.00 78.00 213 ALA A CA 1
ATOM 1703 C C . ALA A 1 213 ? 1.020 15.980 3.738 1.00 78.00 213 ALA A C 1
ATOM 1705 O O . ALA A 1 213 ? 0.461 16.161 4.819 1.00 78.00 213 ALA A O 1
ATOM 1706 N N . LYS A 1 214 ? 0.384 16.042 2.562 1.00 80.19 214 LYS A N 1
ATOM 1707 C CA . LYS A 1 214 ? -1.013 16.447 2.431 1.00 80.19 214 LYS A CA 1
ATOM 1708 C C . LYS A 1 214 ? -1.975 15.500 3.147 1.00 80.19 214 LYS A C 1
ATOM 1710 O O . LYS A 1 214 ? -2.870 15.967 3.841 1.00 80.19 214 LYS A O 1
ATOM 1715 N N . ILE A 1 215 ? -1.770 14.185 3.057 1.00 82.12 215 ILE A N 1
ATOM 1716 C CA . ILE A 1 215 ? -2.644 13.212 3.729 1.00 82.12 215 ILE A CA 1
ATOM 1717 C C . ILE A 1 215 ? -2.633 13.405 5.252 1.00 82.12 215 ILE A C 1
ATOM 1719 O O . ILE A 1 215 ? -3.679 13.326 5.892 1.00 82.12 215 ILE A O 1
ATOM 1723 N N . LYS A 1 216 ? -1.486 13.761 5.846 1.00 81.06 216 LYS A N 1
ATOM 1724 C CA . LYS A 1 216 ? -1.411 14.062 7.287 1.00 81.06 216 LYS A CA 1
ATOM 1725 C C . LYS A 1 216 ? -2.276 15.243 7.708 1.00 81.06 216 LYS A C 1
ATOM 1727 O O . LYS A 1 216 ? -2.714 15.279 8.853 1.00 81.06 216 LYS A O 1
ATOM 1732 N N . GLU A 1 217 ? -2.467 16.222 6.825 1.00 84.75 217 GLU A N 1
ATOM 1733 C CA . GLU A 1 217 ? -3.342 17.369 7.091 1.00 84.75 217 GLU A CA 1
ATOM 1734 C C . GLU A 1 217 ? -4.816 16.957 7.120 1.00 84.75 217 GLU A C 1
ATOM 1736 O O . GLU A 1 217 ? -5.611 17.615 7.785 1.00 84.75 217 GLU A O 1
ATOM 1741 N N . TYR A 1 218 ? -5.177 15.860 6.447 1.00 87.06 218 TYR A N 1
ATOM 1742 C CA . TYR A 1 218 ? -6.536 15.318 6.443 1.00 87.06 218 TYR A CA 1
ATOM 1743 C C . TYR A 1 218 ? -6.831 14.386 7.619 1.00 87.06 218 TYR A C 1
ATOM 1745 O O . TYR A 1 218 ? -8.002 14.223 7.958 1.00 87.06 218 TYR A O 1
ATOM 1753 N N . LEU A 1 219 ? -5.808 13.827 8.284 1.00 90.56 219 LEU A N 1
ATOM 1754 C CA . LEU A 1 219 ? -5.995 12.923 9.429 1.00 90.56 219 LEU A CA 1
ATOM 1755 C C . LEU A 1 219 ? -6.949 13.483 10.501 1.00 90.56 219 LEU A C 1
ATOM 1757 O O . LEU A 1 219 ? -7.846 12.741 10.902 1.00 90.56 219 LEU A O 1
ATOM 1761 N N . PRO A 1 220 ? -6.870 14.765 10.921 1.00 94.44 220 PRO A N 1
ATOM 1762 C CA . PRO A 1 220 ? -7.798 15.316 11.912 1.00 94.44 220 PRO A CA 1
ATOM 1763 C C . PRO A 1 220 ? -9.271 15.277 11.495 1.00 94.44 220 PRO A C 1
ATOM 1765 O O . PRO A 1 220 ? -10.136 15.241 12.365 1.00 94.44 220 PRO A O 1
ATOM 1768 N N . GLY A 1 221 ? -9.567 15.271 10.193 1.00 89.62 221 GLY A N 1
ATOM 1769 C CA . GLY A 1 221 ? -10.928 15.234 9.651 1.00 89.62 221 GLY A CA 1
ATOM 1770 C C . GLY A 1 221 ? -11.498 13.829 9.429 1.00 89.62 221 GLY A C 1
ATOM 1771 O O . GLY A 1 221 ? -12.620 13.710 8.934 1.00 89.62 221 GLY A O 1
ATOM 1772 N N . ILE A 1 222 ? -10.759 12.761 9.756 1.00 88.06 222 ILE A N 1
ATOM 1773 C CA . ILE A 1 222 ? -11.272 11.387 9.653 1.00 88.06 222 ILE A CA 1
ATOM 1774 C C . ILE A 1 222 ? -12.444 11.214 10.627 1.00 88.06 222 ILE A C 1
ATOM 1776 O O . ILE A 1 222 ? -12.310 11.427 11.830 1.00 88.06 222 ILE A O 1
ATOM 1780 N N . HIS A 1 223 ? -13.605 10.842 10.093 1.00 87.44 223 HIS A N 1
ATOM 1781 C CA . HIS A 1 223 ? -14.885 10.828 10.809 1.00 87.44 223 HIS A CA 1
ATOM 1782 C C . HIS A 1 223 ? -15.429 9.415 11.076 1.00 87.44 223 HIS A C 1
ATOM 1784 O O . HIS A 1 223 ? -16.509 9.278 11.647 1.00 87.44 223 HIS A O 1
ATOM 1790 N N . CYS A 1 224 ? -14.703 8.371 10.673 1.00 84.31 224 CYS A N 1
ATOM 1791 C CA . CYS A 1 224 ? -15.058 6.971 10.896 1.00 84.31 224 CYS A CA 1
ATOM 1792 C C . CYS A 1 224 ? -14.134 6.301 11.924 1.00 84.31 224 CYS A C 1
ATOM 1794 O O . CYS A 1 224 ? -13.037 6.789 12.219 1.00 84.31 224 CYS A O 1
ATOM 1796 N N . LYS A 1 225 ? -14.583 5.155 12.452 1.00 88.88 225 LYS A N 1
ATOM 1797 C CA . LYS A 1 225 ? -13.747 4.284 13.282 1.00 88.88 225 LYS A CA 1
ATOM 1798 C C . LYS A 1 225 ? -12.529 3.836 12.481 1.00 88.88 225 LYS A C 1
ATOM 1800 O O . LYS A 1 225 ? -12.664 3.411 11.338 1.00 88.88 225 LYS A O 1
ATOM 1805 N N . THR A 1 226 ? -11.350 3.938 13.081 1.00 89.31 226 THR A N 1
ATOM 1806 C CA . THR A 1 226 ? -10.079 3.676 12.397 1.00 89.31 226 THR A CA 1
ATOM 1807 C C . THR A 1 226 ? -9.221 2.719 13.212 1.00 89.31 226 THR A C 1
ATOM 1809 O O . THR A 1 226 ? -8.965 2.957 14.393 1.00 89.31 226 THR A O 1
ATOM 1812 N N . LEU A 1 227 ? -8.744 1.656 12.566 1.00 91.69 227 LEU A N 1
ATOM 1813 C CA . LEU A 1 227 ? -7.748 0.743 13.116 1.00 91.69 227 LEU A CA 1
ATOM 1814 C C . LEU A 1 227 ? -6.414 0.946 12.400 1.00 91.69 227 LEU A C 1
ATOM 1816 O O . LEU A 1 227 ? -6.328 0.781 11.184 1.00 91.69 227 LEU A O 1
ATOM 1820 N N . TYR A 1 228 ? -5.366 1.228 13.165 1.00 92.56 228 TYR A N 1
ATOM 1821 C CA . TYR A 1 228 ? -3.989 1.151 12.695 1.00 92.56 228 TYR A CA 1
ATOM 1822 C C . TYR A 1 228 ? -3.379 -0.199 13.072 1.00 92.56 228 TYR A C 1
ATOM 1824 O O . TYR A 1 228 ? -3.395 -0.591 14.237 1.00 92.56 228 TYR A O 1
ATOM 1832 N N . VAL A 1 229 ? -2.828 -0.911 12.089 1.00 89.62 229 VAL A N 1
ATOM 1833 C CA . VAL A 1 229 ? -2.150 -2.196 12.304 1.00 89.62 229 VAL A CA 1
ATOM 1834 C C . VAL A 1 229 ? -0.669 -2.031 11.998 1.00 89.62 229 VAL A C 1
ATOM 1836 O O . VAL A 1 229 ? -0.282 -1.709 10.875 1.00 89.62 229 VAL A O 1
ATOM 1839 N N . TRP A 1 230 ? 0.163 -2.262 13.005 1.00 88.06 230 TRP A N 1
ATOM 1840 C CA . TRP A 1 230 ? 1.598 -2.022 12.956 1.00 88.06 230 TRP A CA 1
ATOM 1841 C C . TRP A 1 230 ? 2.390 -3.313 13.104 1.00 88.06 230 TRP A C 1
ATOM 1843 O O . TRP A 1 230 ? 1.905 -4.296 13.658 1.00 88.06 230 TRP A O 1
ATOM 1853 N N . THR A 1 231 ? 3.640 -3.315 12.643 1.00 85.94 231 THR A N 1
ATOM 1854 C CA . THR A 1 231 ? 4.564 -4.379 13.049 1.00 85.94 231 THR A CA 1
ATOM 1855 C C . THR A 1 231 ? 5.067 -4.105 14.466 1.00 85.94 231 THR A C 1
ATOM 1857 O O . THR A 1 231 ? 5.422 -2.970 14.788 1.00 85.94 231 THR A O 1
ATOM 1860 N N . ALA A 1 232 ? 5.111 -5.143 15.299 1.00 84.56 232 ALA A N 1
ATOM 1861 C CA . ALA A 1 232 ? 5.720 -5.101 16.628 1.00 84.56 232 ALA A CA 1
ATOM 1862 C C . ALA A 1 232 ? 7.260 -5.012 16.581 1.00 84.56 232 ALA A C 1
ATOM 1864 O O . ALA A 1 232 ? 7.892 -4.746 17.598 1.00 84.56 232 ALA A O 1
ATOM 1865 N N . GLU A 1 233 ? 7.874 -5.253 15.419 1.00 78.38 233 GLU A N 1
ATOM 1866 C CA . GLU A 1 233 ? 9.326 -5.237 15.253 1.00 78.38 233 GLU A CA 1
ATOM 1867 C C . GLU A 1 233 ? 9.853 -3.805 15.078 1.00 78.38 233 GLU A C 1
ATOM 1869 O O . GLU A 1 233 ? 9.528 -3.104 14.114 1.00 78.38 233 GLU A O 1
ATOM 1874 N N . ASP A 1 234 ? 10.769 -3.406 15.962 1.00 64.06 234 ASP A N 1
ATOM 1875 C CA . ASP A 1 234 ? 11.360 -2.057 16.017 1.00 64.06 234 ASP A CA 1
ATOM 1876 C C . ASP A 1 234 ? 12.281 -1.730 14.819 1.00 64.06 234 ASP A C 1
ATOM 1878 O O . ASP A 1 234 ? 12.728 -0.608 14.605 1.00 64.06 234 ASP A O 1
ATOM 1882 N N . LYS A 1 235 ? 12.551 -2.717 13.956 1.00 67.38 235 LYS A N 1
ATOM 1883 C CA . LYS A 1 235 ? 13.370 -2.536 12.744 1.00 67.38 235 LYS A CA 1
ATOM 1884 C C . LYS A 1 235 ? 12.629 -1.810 11.616 1.00 67.38 235 LYS A C 1
ATOM 1886 O O . LYS A 1 235 ? 13.238 -1.484 10.595 1.00 67.38 235 LYS A O 1
ATOM 1891 N N . SER A 1 236 ? 11.321 -1.584 11.749 1.00 67.56 236 SER A N 1
ATOM 1892 C CA . SER A 1 236 ? 10.526 -0.895 10.734 1.00 67.56 236 SER A CA 1
ATOM 1893 C C . SER A 1 236 ? 10.565 0.622 10.909 1.00 67.56 236 SER A C 1
ATOM 1895 O O . SER A 1 236 ? 10.004 1.173 11.853 1.00 67.56 236 SER A O 1
ATOM 1897 N N . MET A 1 237 ? 11.098 1.324 9.905 1.00 66.12 237 MET A N 1
ATOM 1898 C CA . MET A 1 237 ? 11.086 2.797 9.837 1.00 66.12 237 MET A CA 1
ATOM 1899 C C . MET A 1 237 ? 9.671 3.409 9.820 1.00 66.12 237 MET A C 1
ATOM 1901 O O . MET A 1 237 ? 9.526 4.617 9.991 1.00 66.12 237 MET A O 1
ATOM 1905 N N . LEU A 1 238 ? 8.638 2.595 9.576 1.00 70.19 238 LEU A N 1
ATOM 1906 C CA . LEU A 1 238 ? 7.230 3.001 9.504 1.00 70.19 238 LEU A CA 1
ATOM 1907 C C . LEU A 1 238 ? 6.416 2.533 10.719 1.00 70.19 238 LEU A C 1
ATOM 1909 O O . LEU A 1 238 ? 5.203 2.694 10.734 1.00 70.19 238 LEU A O 1
ATOM 1913 N N . SER A 1 239 ? 7.074 1.947 11.722 1.00 75.94 239 SER A N 1
ATOM 1914 C CA . SER A 1 239 ? 6.454 1.485 12.966 1.00 75.94 239 SER A CA 1
ATOM 1915 C C . SER A 1 239 ? 7.203 2.005 14.192 1.00 75.94 239 SER A C 1
ATOM 1917 O O . SER A 1 239 ? 7.194 1.357 15.226 1.00 75.94 239 SER A O 1
ATOM 1919 N N . THR A 1 240 ? 7.876 3.156 14.110 1.00 83.75 240 THR A N 1
ATOM 1920 C CA . THR A 1 240 ? 8.531 3.759 15.285 1.00 83.75 240 THR A CA 1
ATOM 1921 C C . THR A 1 240 ? 7.509 4.480 16.158 1.00 83.75 240 THR A C 1
ATOM 1923 O O . THR A 1 240 ? 6.513 4.996 15.651 1.00 83.75 240 THR A O 1
ATOM 1926 N N . GLU A 1 241 ? 7.744 4.557 17.468 1.00 86.19 241 GLU A N 1
ATOM 1927 C CA . GLU A 1 241 ? 6.797 5.198 18.394 1.00 86.19 241 GLU A CA 1
ATOM 1928 C C . GLU A 1 241 ? 6.527 6.654 18.013 1.00 86.19 241 GLU A C 1
ATOM 1930 O O . GLU A 1 241 ? 5.384 7.043 17.791 1.00 86.19 241 GLU A O 1
ATOM 1935 N N . SER A 1 242 ? 7.590 7.426 17.778 1.00 85.19 242 SER A N 1
ATOM 1936 C CA . SER A 1 242 ? 7.493 8.808 17.295 1.00 85.19 242 SER A CA 1
ATOM 1937 C C . SER A 1 242 ? 6.651 8.938 16.018 1.00 85.19 242 SER A C 1
ATOM 1939 O O . SER A 1 242 ? 5.935 9.921 15.815 1.00 85.19 242 SER A O 1
ATOM 1941 N N . TYR A 1 243 ? 6.730 7.965 15.110 1.00 80.06 243 TYR A N 1
ATOM 1942 C CA . TYR A 1 243 ? 5.912 7.957 13.906 1.00 80.06 243 TYR A CA 1
ATOM 1943 C C . TYR A 1 243 ? 4.437 7.693 14.204 1.00 80.06 243 TYR A C 1
ATOM 1945 O O . TYR A 1 243 ? 3.594 8.511 13.829 1.00 80.06 243 TYR A O 1
ATOM 1953 N N . ARG A 1 244 ? 4.142 6.593 14.902 1.00 87.50 244 ARG A N 1
ATOM 1954 C CA . ARG A 1 244 ? 2.772 6.181 15.218 1.00 87.50 244 ARG A CA 1
ATOM 1955 C C . ARG A 1 244 ? 2.051 7.249 16.029 1.00 87.50 244 ARG A C 1
ATOM 1957 O O . ARG A 1 244 ? 0.999 7.700 15.591 1.00 87.50 244 ARG A O 1
ATOM 1964 N N . SER A 1 245 ? 2.668 7.786 17.084 1.00 88.75 245 SER A N 1
ATOM 1965 C CA . SER A 1 245 ? 2.057 8.824 17.928 1.00 88.75 245 SER A CA 1
ATOM 1966 C C . SER A 1 245 ? 1.660 10.082 17.143 1.00 88.75 245 SER A C 1
ATOM 1968 O O . SER A 1 245 ? 0.678 10.740 17.474 1.00 88.75 245 SER A O 1
ATOM 1970 N N . ARG A 1 246 ? 2.372 10.418 16.055 1.00 86.56 246 ARG A N 1
ATOM 1971 C CA . ARG A 1 246 ? 2.006 11.545 15.175 1.00 86.56 246 ARG A CA 1
ATOM 1972 C C . ARG A 1 246 ? 0.853 11.234 14.227 1.00 86.56 246 ARG A C 1
ATOM 1974 O O . ARG A 1 246 ? 0.151 12.165 13.839 1.00 86.56 246 ARG A O 1
ATOM 1981 N N . VAL A 1 247 ? 0.714 9.985 13.788 1.00 87.38 247 VAL A N 1
ATOM 1982 C CA . VAL A 1 247 ? -0.359 9.556 12.881 1.00 87.38 247 VAL A CA 1
ATOM 1983 C C . VAL A 1 247 ? -1.624 9.283 13.689 1.00 87.38 247 VAL A C 1
ATOM 1985 O O . VAL A 1 247 ? -2.638 9.948 13.485 1.00 87.38 247 VAL A O 1
ATOM 1988 N N . VAL A 1 248 ? -1.539 8.375 14.658 1.00 91.06 248 VAL A N 1
ATOM 1989 C CA . VAL A 1 248 ? -2.656 7.956 15.507 1.00 91.06 248 VAL A CA 1
ATOM 1990 C C . VAL A 1 248 ? -3.175 9.144 16.325 1.00 91.06 248 VAL A C 1
ATOM 1992 O O . VAL A 1 248 ? -4.349 9.491 16.208 1.00 91.06 248 VAL A O 1
ATOM 1995 N N . GLY A 1 249 ? -2.286 9.889 16.994 1.00 92.06 249 GLY A N 1
ATOM 1996 C CA . GLY A 1 249 ? -2.662 11.038 17.828 1.00 92.06 249 GLY A CA 1
ATOM 1997 C C . GLY A 1 249 ? -3.258 12.237 17.073 1.00 92.06 249 GLY A C 1
ATOM 1998 O O . GLY A 1 249 ? -3.820 13.142 17.690 1.00 92.06 249 GLY A O 1
ATOM 1999 N N . LYS A 1 250 ? -3.165 12.274 15.736 1.00 92.75 250 LYS A N 1
ATOM 2000 C CA . LYS A 1 250 ? -3.837 13.287 14.900 1.00 92.75 250 LYS A CA 1
ATOM 2001 C C . LYS A 1 250 ? -5.146 12.803 14.299 1.00 92.75 250 LYS A C 1
ATOM 2003 O O . LYS A 1 250 ? -5.910 13.622 13.802 1.00 92.75 250 LYS A O 1
ATOM 2008 N N . THR A 1 251 ? -5.394 11.503 14.277 1.00 93.06 251 THR A N 1
ATOM 2009 C CA . THR A 1 251 ? -6.494 10.941 13.500 1.00 93.06 251 THR A CA 1
ATOM 2010 C C . THR A 1 251 ? -7.830 11.242 14.161 1.00 93.06 251 THR A C 1
ATOM 2012 O O . THR A 1 251 ? -8.040 10.944 15.330 1.00 93.06 251 THR A O 1
ATOM 2015 N N . GLY A 1 252 ? -8.730 11.880 13.417 1.00 94.00 252 GLY A N 1
ATOM 2016 C CA . GLY A 1 252 ? -10.079 12.230 13.851 1.00 94.00 252 GLY A CA 1
ATOM 2017 C C . GLY A 1 252 ? -10.171 13.226 15.008 1.00 94.00 252 GLY A C 1
ATOM 2018 O O . GLY A 1 252 ? -11.249 13.363 15.577 1.00 94.00 252 GLY A O 1
ATOM 2019 N N . THR A 1 253 ? -9.088 13.914 15.384 1.00 95.62 253 THR A N 1
ATOM 2020 C CA . THR A 1 253 ? -9.079 14.858 16.521 1.00 95.62 253 THR A CA 1
ATOM 2021 C C . THR A 1 253 ? -9.516 16.282 16.158 1.00 95.62 253 THR A C 1
ATOM 2023 O O . THR A 1 253 ? -9.660 17.130 17.038 1.00 95.62 253 THR A O 1
ATOM 2026 N N . GLY A 1 254 ? -9.718 16.570 14.871 1.00 93.19 254 GLY A N 1
ATOM 2027 C CA . GLY A 1 254 ? -10.111 17.884 14.371 1.00 93.19 254 GLY A CA 1
ATOM 2028 C C . GLY A 1 254 ? -11.616 18.145 14.445 1.00 93.19 254 GLY A C 1
ATOM 2029 O O . GLY A 1 254 ? -12.424 17.268 14.749 1.00 93.19 254 GLY A O 1
ATOM 2030 N N . LEU A 1 255 ? -12.013 19.378 14.114 1.00 92.31 255 LEU A N 1
ATOM 2031 C CA . LEU A 1 255 ? -13.426 19.745 13.990 1.00 92.31 255 LEU A CA 1
ATOM 2032 C C . LEU A 1 255 ? -14.112 18.875 12.925 1.00 92.31 255 LEU A C 1
ATOM 2034 O O . LEU A 1 255 ? -13.709 18.880 11.764 1.00 92.31 255 LEU A O 1
ATOM 2038 N N . GLY A 1 256 ? -15.164 18.155 13.323 1.00 85.94 256 GLY A N 1
ATOM 2039 C CA . GLY A 1 256 ? -15.888 17.225 12.450 1.00 85.94 256 GLY A CA 1
ATOM 2040 C C . GLY A 1 256 ? -15.257 15.832 12.319 1.00 85.94 256 GLY A C 1
ATOM 2041 O O . GLY A 1 256 ? -15.809 15.005 11.599 1.00 85.94 256 GLY A O 1
ATOM 2042 N N . GLY A 1 257 ? -14.141 15.564 13.006 1.00 90.06 257 GLY A N 1
ATOM 2043 C CA . GLY A 1 257 ? -13.552 14.230 13.109 1.00 90.06 257 GLY A CA 1
ATOM 2044 C C . GLY A 1 257 ? -14.303 13.317 14.085 1.00 90.06 257 GLY A C 1
ATOM 2045 O O . GLY A 1 257 ? -15.210 13.747 14.801 1.00 90.06 257 GLY A O 1
ATOM 2046 N N . ALA A 1 258 ? -13.916 12.040 14.118 1.00 88.00 258 ALA A N 1
ATOM 2047 C CA . ALA A 1 258 ? -14.568 11.019 14.938 1.00 88.00 258 ALA A CA 1
ATOM 2048 C C . ALA A 1 258 ? -14.348 11.217 16.451 1.00 88.00 258 ALA A C 1
ATOM 2050 O O . ALA A 1 258 ? -15.134 10.720 17.247 1.00 88.00 258 ALA A O 1
ATOM 2051 N N . GLY A 1 259 ? -13.305 11.947 16.856 1.00 90.44 259 GLY A N 1
ATOM 2052 C CA . GLY A 1 259 ? -12.904 12.144 18.252 1.00 90.44 259 GLY A CA 1
ATOM 2053 C C . GLY A 1 259 ? -11.617 11.411 18.654 1.00 90.44 259 GLY A C 1
ATOM 2054 O O . GLY A 1 259 ? -11.248 11.435 19.828 1.00 90.44 259 GLY A O 1
ATOM 2055 N N . GLY A 1 260 ? -10.930 10.758 17.713 1.00 93.69 260 GLY A N 1
ATOM 2056 C CA . GLY A 1 260 ? -9.618 10.139 17.928 1.00 93.69 260 GLY A CA 1
ATOM 2057 C C . GLY A 1 260 ? -9.578 9.011 18.967 1.00 93.69 260 GLY A C 1
ATOM 2058 O O . GLY A 1 260 ? -10.591 8.382 19.281 1.00 93.69 260 GLY A O 1
ATOM 2059 N N . GLU A 1 261 ? -8.387 8.755 19.514 1.00 93.19 261 GLU A N 1
ATOM 2060 C CA . GLU A 1 261 ? -8.156 7.711 20.529 1.00 93.19 261 GLU A CA 1
ATOM 2061 C C . GLU A 1 261 ? -8.891 7.995 21.842 1.00 93.19 261 GLU A C 1
ATOM 2063 O O . GLU A 1 261 ? -9.462 7.089 22.443 1.00 93.19 261 GLU A O 1
ATOM 2068 N N . GLY A 1 262 ? -8.951 9.266 22.261 1.00 89.62 262 GLY A N 1
ATOM 2069 C CA . GLY A 1 262 ? -9.568 9.669 23.531 1.00 89.62 262 GLY A CA 1
ATOM 2070 C C . GLY A 1 262 ? -11.066 9.356 23.639 1.00 89.62 262 GLY A C 1
ATOM 2071 O O . GLY A 1 262 ? -11.613 9.351 24.738 1.00 89.62 262 GLY A O 1
ATOM 2072 N N . THR A 1 263 ? -11.727 9.069 22.515 1.00 91.19 263 THR A N 1
ATOM 2073 C CA . THR A 1 263 ? -13.141 8.661 22.451 1.00 91.19 263 THR A CA 1
ATOM 2074 C C . THR A 1 263 ? -13.326 7.195 22.038 1.00 91.19 263 THR A C 1
ATOM 2076 O O . THR A 1 263 ? -14.454 6.753 21.825 1.00 91.19 263 THR A O 1
ATOM 2079 N N . GLY A 1 264 ? -12.234 6.433 21.904 1.00 90.88 264 GLY A N 1
ATOM 2080 C CA . GLY A 1 264 ? -12.248 5.035 21.465 1.00 90.88 264 GLY A CA 1
ATOM 2081 C C . GLY A 1 264 ? -12.561 4.834 19.978 1.00 90.88 264 GLY A C 1
ATOM 2082 O O . GLY A 1 264 ? -12.890 3.722 19.570 1.00 90.88 264 GLY A O 1
ATOM 2083 N N . GLN A 1 265 ? -12.500 5.891 19.162 1.00 89.06 265 GLN A N 1
ATOM 2084 C CA . GLN A 1 265 ? -12.794 5.826 17.722 1.00 89.06 265 GLN A CA 1
ATOM 2085 C C . GLN A 1 265 ? -11.568 5.458 16.887 1.00 89.06 265 GLN A C 1
ATOM 2087 O O . GLN A 1 265 ? -11.704 4.959 15.772 1.00 89.06 265 GLN A O 1
ATOM 2092 N N . VAL A 1 266 ? -10.373 5.678 17.430 1.00 91.62 266 VAL A N 1
ATOM 2093 C CA . VAL A 1 266 ? -9.108 5.251 16.833 1.00 91.62 266 VAL A CA 1
ATOM 2094 C C . VAL A 1 266 ? -8.462 4.231 17.759 1.00 91.62 266 VAL A C 1
ATOM 2096 O O . VAL A 1 266 ? -8.397 4.449 18.967 1.00 91.62 266 VAL A O 1
ATOM 2099 N N . LYS A 1 267 ? -8.010 3.114 17.191 1.00 91.06 267 LYS A N 1
ATOM 2100 C CA . LYS A 1 267 ? -7.257 2.069 17.889 1.00 91.06 267 LYS A CA 1
ATOM 2101 C C . LYS A 1 267 ? -5.987 1.765 17.106 1.00 91.06 267 LYS A C 1
ATOM 2103 O O . LYS A 1 267 ? -5.998 1.797 15.875 1.00 91.06 267 LYS A O 1
ATOM 2108 N N . GLU A 1 268 ? -4.918 1.409 17.805 1.00 92.50 268 GLU A N 1
ATOM 2109 C CA . GLU A 1 268 ? -3.751 0.786 17.192 1.00 92.50 268 GLU A CA 1
ATOM 2110 C C . GLU A 1 268 ? -3.475 -0.596 17.782 1.00 92.50 268 GLU A C 1
ATOM 2112 O O . GLU A 1 268 ? -3.716 -0.848 18.962 1.00 92.50 268 GLU A O 1
ATOM 2117 N N . VAL A 1 269 ? -2.991 -1.508 16.942 1.00 92.25 269 VAL A N 1
ATOM 2118 C CA . VAL A 1 269 ? -2.629 -2.880 17.314 1.00 92.25 269 VAL A CA 1
ATOM 2119 C C . VAL A 1 269 ? -1.337 -3.292 16.620 1.00 92.25 269 VAL A C 1
ATOM 2121 O O . VAL A 1 269 ? -0.935 -2.702 15.615 1.00 92.25 269 VAL A O 1
ATOM 2124 N N . PHE A 1 270 ? -0.696 -4.334 17.143 1.00 91.25 270 PHE A N 1
ATOM 2125 C CA . PHE A 1 270 ? 0.611 -4.790 16.684 1.00 91.25 270 PHE A CA 1
ATOM 2126 C C . PHE A 1 270 ? 0.573 -6.256 16.253 1.00 91.25 270 PHE A C 1
ATOM 2128 O O . PHE A 1 270 ? -0.048 -7.095 16.903 1.00 91.25 270 PHE A O 1
ATOM 2135 N N . VAL A 1 271 ? 1.282 -6.563 15.169 1.00 89.81 271 VAL A N 1
ATOM 2136 C CA . VAL A 1 271 ? 1.491 -7.910 14.631 1.00 89.81 271 VAL A CA 1
ATOM 2137 C C . VAL A 1 271 ? 2.987 -8.200 14.641 1.00 89.81 271 VAL A C 1
ATOM 2139 O O . VAL A 1 271 ? 3.788 -7.398 14.160 1.00 89.81 271 VAL A O 1
ATOM 2142 N N . ALA A 1 272 ? 3.387 -9.344 15.190 1.00 90.19 272 ALA A N 1
ATOM 2143 C CA . ALA A 1 272 ? 4.780 -9.777 15.176 1.00 90.19 272 ALA A CA 1
ATOM 2144 C C . ALA A 1 272 ? 5.179 -10.210 13.756 1.00 90.19 272 ALA A C 1
ATOM 2146 O O . ALA A 1 272 ? 4.924 -11.341 13.360 1.00 90.19 272 ALA A O 1
ATOM 2147 N N . ALA A 1 273 ? 5.772 -9.299 12.983 1.00 83.44 273 ALA A N 1
ATOM 2148 C CA . ALA A 1 273 ? 6.188 -9.541 11.604 1.00 83.44 273 ALA A CA 1
ATOM 2149 C C . ALA A 1 273 ? 7.501 -8.816 11.298 1.00 83.44 273 ALA A C 1
ATOM 2151 O O . ALA A 1 273 ? 7.669 -7.653 11.655 1.00 83.44 273 ALA A O 1
ATOM 2152 N N . GLY A 1 274 ? 8.409 -9.453 10.557 1.00 77.19 274 GLY A N 1
ATOM 2153 C CA . GLY A 1 274 ? 9.775 -8.949 10.346 1.00 77.19 274 GLY A CA 1
ATOM 2154 C C . GLY A 1 274 ? 9.918 -7.614 9.594 1.00 77.19 274 GLY A C 1
ATOM 2155 O O . GLY A 1 274 ? 11.025 -7.076 9.535 1.00 77.19 274 GLY A O 1
ATOM 2156 N N . ALA A 1 275 ? 8.847 -7.081 8.994 1.00 77.44 275 ALA A N 1
ATOM 2157 C CA . ALA A 1 275 ? 8.848 -5.823 8.244 1.00 77.44 275 ALA A CA 1
ATOM 2158 C C . ALA A 1 275 ? 7.425 -5.235 8.083 1.00 77.44 275 ALA A C 1
ATOM 2160 O O . ALA A 1 275 ? 6.445 -5.781 8.579 1.00 77.44 275 ALA A O 1
ATOM 2161 N N . HIS A 1 276 ? 7.318 -4.089 7.397 1.00 77.25 276 HIS A N 1
ATOM 2162 C CA . HIS A 1 276 ? 6.086 -3.290 7.283 1.00 77.25 276 HIS A CA 1
ATOM 2163 C C . HIS A 1 276 ? 4.956 -3.935 6.460 1.00 77.25 276 HIS A C 1
ATOM 2165 O O . HIS A 1 276 ? 3.794 -3.634 6.706 1.00 77.25 276 HIS A O 1
ATOM 2171 N N . ALA A 1 277 ? 5.269 -4.805 5.494 1.00 83.62 277 ALA A N 1
ATOM 2172 C CA . ALA A 1 277 ? 4.284 -5.381 4.572 1.00 83.62 277 ALA A CA 1
ATOM 2173 C C . ALA A 1 277 ? 3.470 -6.519 5.224 1.00 83.62 277 ALA A C 1
ATOM 2175 O O . ALA A 1 277 ? 3.528 -7.669 4.790 1.00 83.62 277 ALA A O 1
ATOM 2176 N N . LEU A 1 278 ? 2.735 -6.208 6.296 1.00 89.19 278 LEU A N 1
ATOM 2177 C CA . LEU A 1 278 ? 2.040 -7.176 7.153 1.00 89.19 278 LEU A CA 1
ATOM 2178 C C . LEU A 1 278 ? 1.133 -8.158 6.394 1.00 89.19 278 LEU A C 1
ATOM 2180 O O . LEU A 1 278 ? 1.278 -9.359 6.629 1.00 89.19 278 LEU A O 1
ATOM 2184 N N . PRO A 1 279 ? 0.283 -7.721 5.436 1.00 90.31 279 PRO A N 1
ATOM 2185 C CA . PRO A 1 279 ? -0.579 -8.642 4.695 1.00 90.31 279 PRO A CA 1
ATOM 2186 C C . PRO A 1 279 ? 0.198 -9.668 3.860 1.00 90.31 279 PRO A C 1
ATOM 2188 O O . PRO A 1 279 ? -0.372 -10.672 3.448 1.00 90.31 279 PRO A O 1
ATOM 2191 N N . PHE A 1 280 ? 1.485 -9.423 3.595 1.00 91.56 280 PHE A N 1
ATOM 2192 C CA . PHE A 1 280 ? 2.331 -10.306 2.794 1.00 91.56 280 PHE A CA 1
ATOM 2193 C C . PHE A 1 280 ? 3.225 -11.204 3.639 1.00 91.56 280 PHE A C 1
ATOM 2195 O O . PHE A 1 280 ? 3.512 -12.328 3.238 1.00 91.56 280 PHE A O 1
ATOM 2202 N N . LEU A 1 281 ? 3.684 -10.702 4.785 1.00 90.69 281 LEU A N 1
ATOM 2203 C CA . LEU A 1 281 ? 4.594 -11.413 5.683 1.00 90.69 281 LEU A CA 1
ATOM 2204 C C . LEU A 1 281 ? 3.825 -12.318 6.643 1.00 90.69 281 LEU A C 1
ATOM 2206 O O . LEU A 1 281 ? 4.159 -13.484 6.783 1.00 90.69 281 LEU A O 1
ATOM 2210 N N . GLU A 1 282 ? 2.775 -11.777 7.261 1.00 93.50 282 GLU A N 1
ATOM 2211 C CA . GLU A 1 282 ? 1.976 -12.443 8.291 1.00 93.50 282 GLU A CA 1
ATOM 2212 C C . GLU A 1 282 ? 0.473 -12.264 8.004 1.00 93.50 282 GLU A C 1
ATOM 2214 O O . GLU A 1 282 ? -0.252 -11.670 8.814 1.00 93.50 282 GLU A O 1
ATOM 2219 N N . PRO A 1 283 ? -0.037 -12.751 6.849 1.00 94.75 283 PRO A N 1
ATOM 2220 C CA . PRO A 1 283 ? -1.439 -12.590 6.457 1.00 94.75 283 PRO A CA 1
ATOM 2221 C C . PRO A 1 283 ? -2.403 -13.107 7.525 1.00 94.75 283 PRO A C 1
ATOM 2223 O O . PRO A 1 283 ? -3.374 -12.424 7.836 1.00 94.75 283 PRO A O 1
ATOM 2226 N N . ARG A 1 284 ? -2.106 -14.252 8.155 1.00 96.81 284 ARG A N 1
ATOM 2227 C CA . ARG A 1 284 ? -2.973 -14.852 9.180 1.00 96.81 284 ARG A CA 1
ATOM 2228 C C . ARG A 1 284 ? -3.036 -14.017 10.454 1.00 96.81 284 ARG A C 1
ATOM 2230 O O . ARG A 1 284 ? -4.123 -13.784 10.974 1.00 96.81 284 ARG A O 1
ATOM 2237 N N . GLY A 1 285 ? -1.886 -13.572 10.961 1.00 93.94 285 GLY A N 1
ATOM 2238 C CA . GLY A 1 285 ? -1.825 -12.725 12.157 1.00 93.94 285 GLY A CA 1
ATOM 2239 C C . GLY A 1 285 ? -2.502 -11.375 11.922 1.00 93.94 285 GLY A C 1
ATOM 2240 O O . GLY A 1 285 ? -3.309 -10.929 12.737 1.00 93.94 285 GLY A O 1
ATOM 2241 N N . THR A 1 286 ? -2.248 -10.778 10.756 1.00 93.56 286 THR A N 1
ATOM 2242 C CA . THR A 1 286 ? -2.875 -9.521 10.322 1.00 93.56 286 THR A CA 1
ATOM 2243 C C . THR A 1 286 ? -4.389 -9.673 10.177 1.00 93.56 286 THR A C 1
ATOM 2245 O O . THR A 1 286 ? -5.150 -8.845 10.672 1.00 93.56 286 THR A O 1
ATOM 2248 N N . ALA A 1 287 ? -4.853 -10.756 9.554 1.00 95.12 287 ALA A N 1
ATOM 2249 C CA . ALA A 1 287 ? -6.272 -11.063 9.441 1.00 95.12 287 ALA A CA 1
ATOM 2250 C C . ALA A 1 287 ? -6.928 -11.279 10.808 1.00 95.12 287 ALA A C 1
ATOM 2252 O O . ALA A 1 287 ? -8.047 -10.830 11.019 1.00 95.12 287 ALA A O 1
ATOM 2253 N N . GLY A 1 288 ? -6.228 -11.921 11.747 1.00 94.75 288 GLY A N 1
ATOM 2254 C CA . GLY A 1 288 ? -6.704 -12.131 13.112 1.00 94.75 288 GLY A CA 1
ATOM 2255 C C . GLY A 1 288 ? -7.017 -10.829 13.842 1.00 94.75 288 GLY A C 1
ATOM 2256 O O . GLY A 1 288 ? -8.110 -10.684 14.382 1.00 94.75 288 GLY A O 1
ATOM 2257 N N . VAL A 1 289 ? -6.096 -9.860 13.824 1.00 94.25 289 VAL A N 1
ATOM 2258 C CA . VAL A 1 289 ? -6.320 -8.568 14.498 1.00 94.25 289 VAL A CA 1
ATOM 2259 C C . VAL A 1 289 ? -7.421 -7.746 13.824 1.00 94.25 289 VAL A C 1
ATOM 2261 O O . VAL A 1 289 ? -8.230 -7.124 14.510 1.00 94.25 289 VAL A O 1
ATOM 2264 N N . VAL A 1 290 ? -7.504 -7.800 12.491 1.00 92.50 290 VAL A N 1
ATOM 2265 C CA . VAL A 1 290 ? -8.567 -7.143 11.720 1.00 92.50 290 VAL A CA 1
ATOM 2266 C C . VAL A 1 290 ? -9.930 -7.771 12.018 1.00 92.50 290 VAL A C 1
ATOM 2268 O O . VAL A 1 290 ? -10.885 -7.049 12.285 1.00 92.50 290 VAL A O 1
ATOM 2271 N N . ALA A 1 291 ? -10.022 -9.101 12.024 1.00 93.12 291 ALA A N 1
ATOM 2272 C CA . ALA A 1 291 ? -11.249 -9.836 12.314 1.00 93.12 291 ALA A CA 1
ATOM 2273 C C . ALA A 1 291 ? -11.757 -9.569 13.733 1.00 93.12 291 ALA A C 1
ATOM 2275 O O . ALA A 1 291 ? -12.946 -9.330 13.914 1.00 93.12 291 ALA A O 1
ATOM 2276 N N . THR A 1 292 ? -10.864 -9.551 14.729 1.00 93.75 292 THR A N 1
ATOM 2277 C CA . THR A 1 292 ? -11.217 -9.188 16.108 1.00 93.75 292 THR A CA 1
ATOM 2278 C C . THR A 1 292 ? -11.819 -7.789 16.167 1.00 93.75 292 THR A C 1
ATOM 2280 O O . THR A 1 292 ? -12.890 -7.612 16.738 1.00 93.75 292 THR A O 1
ATOM 2283 N N . TRP A 1 293 ? -11.175 -6.806 15.533 1.00 92.56 293 TRP A N 1
ATOM 2284 C CA . TRP A 1 293 ? -11.669 -5.432 15.531 1.00 92.56 293 TRP A CA 1
ATOM 2285 C C . TRP A 1 293 ? -13.013 -5.293 14.809 1.00 92.56 293 TRP A C 1
ATOM 2287 O O . TRP A 1 293 ? -13.951 -4.740 15.374 1.00 92.56 293 TRP A O 1
ATOM 2297 N N . LEU A 1 294 ? -13.155 -5.854 13.602 1.00 88.62 294 LEU A N 1
ATOM 2298 C CA . LEU A 1 294 ? -14.440 -5.873 12.891 1.00 88.62 294 LEU A CA 1
ATOM 2299 C C . LEU A 1 294 ? -15.530 -6.538 13.738 1.00 88.62 294 LEU A C 1
ATOM 2301 O O . LEU A 1 294 ? -16.649 -6.037 13.831 1.00 88.62 294 LEU A O 1
ATOM 2305 N N . GLY A 1 295 ? -15.187 -7.660 14.366 1.00 88.56 295 GLY A N 1
ATOM 2306 C CA . GLY A 1 295 ? -16.067 -8.412 15.239 1.00 88.56 295 GLY A CA 1
ATOM 2307 C C . GLY A 1 295 ? -16.475 -7.645 16.488 1.00 88.56 295 GLY A C 1
ATOM 2308 O O . GLY A 1 295 ? -17.551 -7.913 16.993 1.00 88.56 295 GLY A O 1
ATOM 2309 N N . GLU A 1 296 ? -15.671 -6.709 16.997 1.00 89.31 296 GLU A N 1
ATOM 2310 C CA . GLU A 1 296 ? -16.022 -5.818 18.112 1.00 89.31 296 GLU A CA 1
ATOM 2311 C C . GLU A 1 296 ? -16.892 -4.642 17.666 1.00 89.31 296 GLU A C 1
ATOM 2313 O O . GLU A 1 296 ? -17.896 -4.343 18.312 1.00 89.31 296 GLU A O 1
ATOM 2318 N N . GLU A 1 297 ? -16.509 -3.979 16.575 1.00 85.69 297 GLU A N 1
ATOM 2319 C CA . GLU A 1 297 ? -17.104 -2.706 16.163 1.00 85.69 297 GLU A CA 1
ATOM 2320 C C . GLU A 1 297 ? -18.411 -2.869 15.378 1.00 85.69 297 GLU A C 1
ATOM 2322 O O . GLU A 1 297 ? -19.249 -1.968 15.396 1.00 85.69 297 GLU A O 1
ATOM 2327 N N . LEU A 1 298 ? -18.601 -4.008 14.703 1.00 79.06 298 LEU A N 1
ATOM 2328 C CA . LEU A 1 298 ? -19.747 -4.259 13.819 1.00 79.06 298 LEU A CA 1
ATOM 2329 C C . LEU A 1 298 ? -20.756 -5.257 14.394 1.00 79.06 298 LEU A C 1
ATOM 2331 O O . LEU A 1 298 ? -21.617 -5.750 13.657 1.00 79.06 298 LEU A O 1
ATOM 2335 N N . LYS A 1 299 ? -20.688 -5.570 15.698 1.00 66.50 299 LYS A N 1
ATOM 2336 C CA . LYS A 1 299 ? -21.725 -6.397 16.333 1.00 66.50 299 LYS A CA 1
ATOM 2337 C C . LYS A 1 299 ? -23.084 -5.713 16.172 1.00 66.50 299 LYS A C 1
ATOM 2339 O O . LYS A 1 299 ? -23.193 -4.522 16.468 1.00 66.50 299 LYS A O 1
ATOM 2344 N N . PRO A 1 300 ? -24.132 -6.444 15.756 1.00 56.47 300 PRO A N 1
ATOM 2345 C CA . PRO A 1 300 ? -25.493 -5.953 15.896 1.00 56.47 300 PRO A CA 1
ATOM 2346 C C . PRO A 1 300 ? -25.738 -5.613 17.372 1.00 56.47 300 PRO A C 1
ATOM 2348 O O . PRO A 1 300 ? -25.530 -6.467 18.236 1.00 56.47 300 PRO A O 1
ATOM 2351 N N . SER A 1 301 ? -26.112 -4.361 17.638 1.00 49.81 301 SER A N 1
ATOM 2352 C CA . SER A 1 301 ? -26.619 -3.900 18.937 1.00 49.81 301 SER A CA 1
ATOM 2353 C C . SER A 1 301 ? -27.857 -4.675 19.363 1.00 49.81 301 SER A C 1
ATOM 2355 O O . SER A 1 301 ? -28.716 -4.864 18.467 1.00 49.81 301 SER A O 1
#

InterPro domains:
  IPR029058 Alpha/Beta hydrolase fold [G3DSA:3.40.50.1820] (1-71)
  IPR029058 Alpha/Beta hydrolase fold [G3DSA:3.40.50.1820] (91-299)

pLDDT: mean 78.17, std 21.7, range [22.92, 97.88]